Protein AF-E8ZKP1-F1 (afdb_monomer_lite)

Secondary structure (DSSP, 8-state):
-------------------SSTHHHHHHT-EEHHHHHTT-S---TTTTHHHHHHHHHHHHT--S---HHHHHHTT-SSTHHHHHHHHHHHT-EEE-TT-S---HHHHHHHHHHH--BHHHHHTTT--TT-EEPPSS-SSTTHHHHHHHHHTTTT--HHHH-PPPHHHHHHGGGHHHHHHHHHHHHHHHHHHHHHSB--STTHHHHHHHHHHSEE--

Foldseek 3Di:
DDDDDDDDDDDDDDPDPPDPDDVVLFVVFFDFLCNVCVQQFADACVVCFLVLQLLLVVLLPDPDDDDPQSVVSNPPNGRNSVRVVLVVRRRPGQDGPPDPHGVVVSSVNSVSRGWDFLQRVLQGPADPPKHQADLPDPPPCLVLLLVLQQCLLVDDCVVQNDDDPQSVVCNVCRNPCSNPCSNVLSVLLVVRRGGIHYPVCVRVSSNNSSRRMDHD

Sequence (216 aa):
MTFAAKLASVGSVATGAVGTGVGGAYYSSLETIEGKLKGKILGNYDTFKSAWDDKQQKLNGDNGTLSEDLKKIKEAKDGTDLSLYCHKNYSSTYRSIFSSKENTSLLEETKKWCTQTFKDQLGVGLKSSGKVLKVDSDSEDKENFKENFKKLKTHDEKTEGPLTEKLRSLSPSADTSSEQNWQQLQSYCKEAQSKYLTVETLEDFKVAKKYCVKET

Radius of gyration: 23.93 Å; chains: 1; bounding box: 68×51×50 Å

Organism: Mycoplasma haemofelis (strain Langford 1) (NCBI:txid941640)

pLDDT: mean 84.72, std 18.44, range [26.23, 97.19]

Structure (mmCIF, N/CA/C/O backbone):
data_AF-E8ZKP1-F1
#
_entry.id   AF-E8ZKP1-F1
#
loop_
_atom_site.group_PDB
_atom_site.id
_atom_site.type_symbol
_atom_site.label_atom_id
_atom_site.label_alt_id
_atom_site.label_comp_id
_atom_site.label_asym_id
_atom_site.label_entity_id
_atom_site.label_seq_id
_atom_site.pdbx_PDB_ins_code
_atom_site.Cartn_x
_atom_site.Cartn_y
_atom_site.Cartn_z
_atom_site.occupancy
_atom_site.B_iso_or_equiv
_atom_site.auth_seq_id
_atom_site.auth_comp_id
_atom_site.auth_asym_id
_atom_site.auth_atom_id
_atom_site.pdbx_PDB_model_num
ATOM 1 N N . MET A 1 1 ? -45.121 -34.967 -4.362 1.00 34.84 1 MET A N 1
ATOM 2 C CA . MET A 1 1 ? -45.315 -35.461 -2.988 1.00 34.84 1 MET A CA 1
ATOM 3 C C . MET A 1 1 ? -45.124 -34.304 -2.035 1.00 34.84 1 MET A C 1
ATOM 5 O O . MET A 1 1 ? -44.103 -33.633 -2.076 1.00 34.84 1 MET A O 1
ATOM 9 N N . THR A 1 2 ? -46.175 -34.040 -1.279 1.00 35.09 2 THR A N 1
ATOM 10 C CA . THR A 1 2 ? -46.297 -33.102 -0.168 1.00 35.09 2 THR A CA 1
ATOM 11 C C . THR A 1 2 ? -45.410 -33.548 0.992 1.00 35.09 2 THR A C 1
ATOM 13 O O . THR A 1 2 ? -45.407 -34.732 1.295 1.00 35.09 2 THR A O 1
ATOM 16 N N . PHE A 1 3 ? -44.766 -32.613 1.689 1.00 32.53 3 PHE A N 1
ATOM 17 C CA . PHE A 1 3 ? -44.923 -32.497 3.141 1.00 32.53 3 PHE A CA 1
ATOM 18 C C . PHE A 1 3 ? -44.859 -31.021 3.524 1.00 32.53 3 PHE A C 1
ATOM 20 O O . PHE A 1 3 ? -43.883 -30.322 3.268 1.00 32.53 3 PHE A O 1
ATOM 27 N N . ALA A 1 4 ? -45.973 -30.563 4.085 1.00 37.84 4 ALA A N 1
ATOM 28 C CA . ALA A 1 4 ? -46.167 -29.250 4.654 1.00 37.84 4 ALA A CA 1
ATOM 29 C C . ALA A 1 4 ? -45.937 -29.295 6.172 1.00 37.84 4 ALA A C 1
ATOM 31 O O . ALA A 1 4 ? -46.299 -30.273 6.819 1.00 37.84 4 ALA A O 1
ATOM 32 N N . ALA A 1 5 ? -45.433 -28.164 6.672 1.00 43.53 5 ALA A N 1
ATOM 33 C CA . ALA A 1 5 ? -45.768 -27.484 7.926 1.00 43.53 5 ALA A CA 1
ATOM 34 C C . ALA A 1 5 ? -45.565 -28.176 9.290 1.00 43.53 5 ALA A C 1
ATOM 36 O O . ALA A 1 5 ? -46.086 -29.251 9.560 1.00 43.53 5 ALA A O 1
ATOM 37 N N . LYS A 1 6 ? -45.002 -27.397 10.228 1.00 30.81 6 LYS A N 1
ATOM 38 C CA . LYS A 1 6 ? -45.721 -26.891 11.420 1.00 30.81 6 LYS A CA 1
ATOM 39 C C . LYS A 1 6 ? -45.087 -25.559 11.878 1.00 30.81 6 LYS A C 1
ATOM 41 O O . LYS A 1 6 ? -43.885 -25.515 12.093 1.00 30.81 6 LYS A O 1
ATOM 46 N N . LEU A 1 7 ? -45.789 -24.430 11.691 1.00 39.06 7 LEU A N 1
ATOM 47 C CA . LEU A 1 7 ? -46.626 -23.681 12.668 1.00 39.06 7 LEU A CA 1
ATOM 48 C C . LEU A 1 7 ? -45.773 -22.941 13.727 1.00 39.06 7 LEU A C 1
ATOM 50 O O . LEU A 1 7 ? -45.151 -23.591 14.552 1.00 39.06 7 LEU A O 1
ATOM 54 N N . ALA A 1 8 ? -45.547 -21.623 13.643 1.00 35.22 8 ALA A N 1
ATOM 55 C CA . ALA A 1 8 ? -46.462 -20.478 13.833 1.00 35.22 8 ALA A CA 1
ATOM 56 C C . ALA A 1 8 ? -46.811 -20.181 15.307 1.00 35.22 8 ALA A C 1
ATOM 58 O O . ALA A 1 8 ? -47.542 -20.952 15.916 1.00 35.22 8 ALA A O 1
ATOM 59 N N . SER A 1 9 ? -46.391 -19.010 15.814 1.00 33.38 9 SER A N 1
ATOM 60 C CA . SER A 1 9 ? -47.240 -18.111 16.624 1.00 33.38 9 SER A CA 1
ATOM 61 C C . SER A 1 9 ? -46.559 -16.750 16.864 1.00 33.38 9 SER A C 1
ATOM 63 O O . SER A 1 9 ? -45.562 -16.664 17.570 1.00 33.38 9 SER A O 1
ATOM 65 N N . VAL A 1 10 ? -46.972 -15.728 16.110 1.00 31.06 10 VAL A N 1
ATOM 66 C CA . VAL A 1 10 ? -47.761 -14.552 16.546 1.00 31.06 10 VAL A CA 1
ATOM 67 C C . VAL A 1 10 ? -46.948 -13.462 17.256 1.00 31.06 10 VAL A C 1
ATOM 69 O O . VAL A 1 10 ? -46.833 -13.413 18.473 1.00 31.06 10 VAL A O 1
ATOM 72 N N . GLY A 1 11 ? -46.492 -12.515 16.440 1.00 26.23 11 GLY A N 1
ATOM 73 C CA . GLY A 1 11 ? -46.253 -11.128 16.815 1.00 26.23 11 GLY A CA 1
ATOM 74 C C . GLY A 1 11 ? -46.672 -10.268 15.631 1.00 26.23 11 GLY A C 1
ATOM 75 O O . GLY A 1 11 ? -45.872 -9.969 14.754 1.00 26.23 11 GLY A O 1
ATOM 76 N N . SER A 1 12 ? -47.967 -9.990 15.544 1.00 37.69 12 SER A 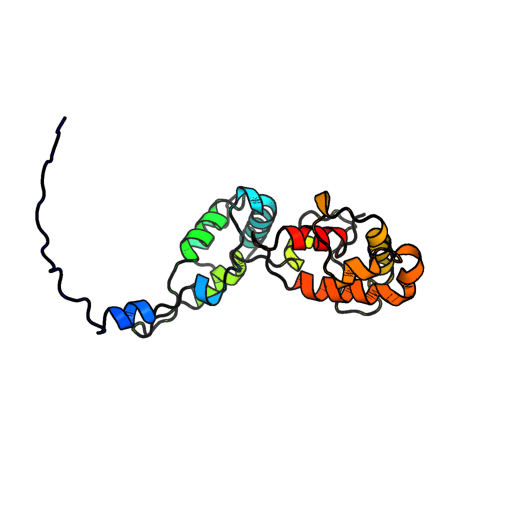N 1
ATOM 77 C CA . SER A 1 12 ? -48.601 -9.192 14.503 1.00 37.69 12 SER A CA 1
ATOM 78 C C . SER A 1 12 ? -47.986 -7.790 14.440 1.00 37.69 12 SER A C 1
ATOM 80 O O . SER A 1 12 ? -48.195 -6.989 15.344 1.00 37.69 12 SER A O 1
ATOM 82 N N . VAL A 1 13 ? -47.310 -7.455 13.345 1.00 34.06 13 VAL A N 1
ATOM 83 C CA . VAL A 1 13 ? -47.280 -6.078 12.839 1.00 34.06 13 VAL A CA 1
ATOM 84 C C . VAL A 1 13 ? -47.584 -6.135 11.356 1.00 34.06 13 VAL A C 1
ATOM 86 O O . VAL A 1 13 ? -46.998 -6.902 10.597 1.00 34.06 13 VAL A O 1
ATOM 89 N N . ALA A 1 14 ? -48.623 -5.393 11.007 1.00 31.89 14 ALA A N 1
ATOM 90 C CA . ALA A 1 14 ? -49.293 -5.433 9.733 1.00 31.89 14 ALA A CA 1
ATOM 91 C C . ALA A 1 14 ? -48.332 -5.193 8.564 1.00 31.89 14 ALA A C 1
ATOM 93 O O . ALA A 1 14 ? -47.458 -4.329 8.616 1.00 31.89 14 ALA A O 1
ATOM 94 N N . THR A 1 15 ? -48.599 -5.884 7.461 1.00 38.47 15 THR A N 1
ATOM 95 C CA . THR A 1 15 ? -48.336 -5.422 6.097 1.00 38.47 15 THR A CA 1
ATOM 96 C C . THR A 1 15 ? -49.139 -4.139 5.838 1.00 38.47 15 THR A C 1
ATOM 98 O O . THR A 1 15 ? -50.101 -4.109 5.078 1.00 38.47 15 THR A O 1
ATOM 101 N N . GLY A 1 16 ? -48.786 -3.068 6.543 1.00 29.84 16 GLY A N 1
ATOM 102 C CA . GLY A 1 16 ? -49.200 -1.707 6.250 1.00 29.84 16 GLY A CA 1
ATOM 103 C C . GLY A 1 16 ? -48.155 -1.085 5.340 1.00 29.84 16 GLY A C 1
ATOM 104 O O . GLY A 1 16 ? -46.963 -1.335 5.512 1.00 29.84 16 GLY A O 1
ATOM 105 N N . ALA A 1 17 ? -48.599 -0.305 4.359 1.00 36.00 17 ALA A N 1
ATOM 106 C CA . ALA A 1 17 ? -47.744 0.525 3.526 1.00 36.00 17 ALA A CA 1
ATOM 107 C C . ALA A 1 17 ? -46.599 1.132 4.359 1.00 36.00 17 ALA A C 1
ATOM 109 O O . ALA A 1 17 ? -46.855 1.930 5.263 1.00 36.00 17 ALA A O 1
ATOM 110 N N . VAL A 1 18 ? -45.346 0.753 4.081 1.00 39.44 18 VAL A N 1
ATOM 111 C CA . VAL A 1 18 ? -44.174 1.473 4.599 1.00 39.44 18 VAL A CA 1
ATOM 112 C C . VAL A 1 18 ? -44.142 2.809 3.877 1.00 39.44 18 VAL A C 1
ATOM 114 O O . VAL A 1 18 ? -43.512 2.988 2.838 1.00 39.44 18 VAL A O 1
ATOM 117 N N . GLY A 1 19 ? -44.959 3.720 4.397 1.00 35.25 19 GLY A N 1
ATOM 118 C CA . GLY A 1 19 ? -45.022 5.096 3.977 1.00 35.25 19 GLY A CA 1
ATOM 119 C C . GLY A 1 19 ? -43.654 5.741 4.123 1.00 35.25 19 GLY A C 1
ATOM 120 O O . GLY A 1 19 ? -42.862 5.422 5.011 1.00 35.25 19 GLY A O 1
ATOM 121 N N . THR A 1 20 ? -43.410 6.690 3.237 1.00 42.00 20 THR A N 1
ATOM 122 C CA . THR A 1 20 ? -42.369 7.714 3.280 1.00 42.00 20 THR A CA 1
ATOM 123 C C . THR A 1 20 ? -42.484 8.585 4.544 1.00 42.00 20 THR A C 1
ATOM 125 O O . THR A 1 20 ? -42.767 9.776 4.467 1.00 42.00 20 THR A O 1
ATOM 128 N N . GLY A 1 21 ? -42.311 8.000 5.730 1.00 48.88 21 GLY A N 1
ATOM 129 C CA . GLY A 1 21 ? -42.399 8.672 7.024 1.00 48.88 21 GLY A CA 1
ATOM 130 C C . GLY A 1 21 ? -41.477 8.019 8.053 1.00 48.88 21 GLY A C 1
ATOM 131 O O . GLY A 1 21 ? -41.353 6.800 8.072 1.00 48.88 21 GLY A O 1
ATOM 132 N N . VAL A 1 22 ? -40.807 8.863 8.851 1.00 48.84 22 VAL A N 1
ATOM 133 C CA . VAL A 1 22 ? -39.874 8.648 9.990 1.00 48.84 22 VAL A CA 1
ATOM 134 C C . VAL A 1 22 ? -38.945 7.420 9.946 1.00 48.84 22 VAL A C 1
ATOM 136 O O . VAL A 1 22 ? -37.735 7.603 9.997 1.00 48.84 22 VAL A O 1
ATOM 139 N N . GLY A 1 23 ? -39.446 6.190 9.807 1.00 51.56 23 GLY A N 1
ATOM 140 C CA . GLY A 1 23 ? -38.629 4.985 9.612 1.00 51.56 23 GLY A CA 1
ATOM 141 C C . GLY A 1 23 ? -37.847 4.994 8.293 1.00 51.56 23 GLY A C 1
ATOM 142 O O . GLY A 1 23 ? -36.660 4.683 8.285 1.00 51.56 23 GLY A O 1
ATOM 143 N N . GLY A 1 24 ? -38.463 5.447 7.193 1.00 54.97 24 GLY A N 1
ATOM 144 C CA . GLY A 1 24 ? -37.752 5.637 5.919 1.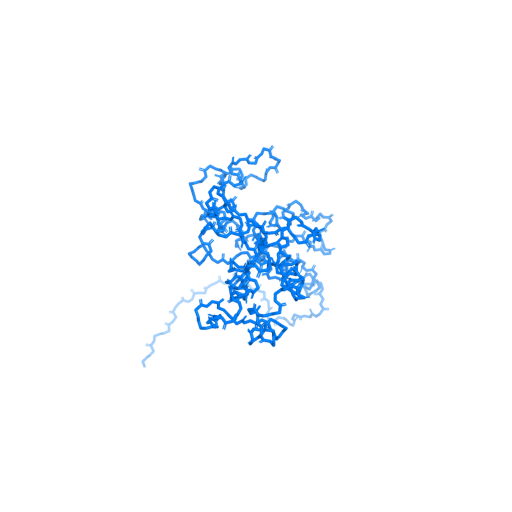00 54.97 24 GLY A CA 1
ATOM 145 C C . GLY A 1 24 ? -36.653 6.702 6.018 1.00 54.97 24 GLY A C 1
ATOM 146 O O . GLY A 1 24 ? -35.537 6.483 5.554 1.00 54.97 24 GLY A O 1
ATOM 147 N N . ALA A 1 25 ? -36.945 7.808 6.712 1.00 59.28 25 ALA A N 1
ATOM 148 C CA . ALA A 1 25 ? -35.979 8.872 6.981 1.00 59.28 25 ALA A CA 1
ATOM 149 C C . ALA A 1 25 ? -34.827 8.394 7.885 1.00 59.28 25 ALA A C 1
ATOM 151 O O . ALA A 1 25 ? -33.676 8.763 7.661 1.00 59.28 25 ALA A O 1
ATOM 152 N N . TYR A 1 26 ? -35.120 7.541 8.874 1.00 61.66 26 TYR A N 1
ATOM 153 C CA . TYR A 1 26 ? -34.126 6.928 9.754 1.00 61.66 26 TYR A CA 1
ATOM 154 C C . TYR A 1 26 ? -33.117 6.103 8.965 1.00 61.66 26 TYR A C 1
ATOM 156 O O . TYR A 1 26 ? -31.930 6.420 9.013 1.00 61.66 26 TYR A O 1
ATOM 164 N N . TYR A 1 27 ? -33.567 5.128 8.171 1.00 59.69 27 TYR A N 1
ATOM 165 C CA . TYR A 1 27 ? -32.653 4.298 7.382 1.00 59.69 27 TYR A CA 1
ATOM 166 C C . TYR A 1 27 ? -31.886 5.100 6.322 1.00 59.69 27 TYR A C 1
ATOM 168 O O . TYR A 1 27 ? -30.689 4.878 6.161 1.00 59.69 27 TYR A O 1
ATOM 176 N N . SER A 1 28 ? -32.513 6.087 5.666 1.00 62.81 28 SER A N 1
ATOM 177 C CA . SER A 1 28 ? -31.814 6.963 4.707 1.00 62.81 28 SER A CA 1
ATOM 178 C C . SER A 1 28 ? -30.774 7.889 5.348 1.00 62.81 28 SER A C 1
ATOM 180 O O . SER A 1 28 ? -29.937 8.448 4.648 1.00 62.81 28 SER A O 1
ATOM 182 N N . SER A 1 29 ? -30.841 8.084 6.667 1.00 70.62 29 SER A N 1
ATOM 183 C CA . SER A 1 29 ? -29.938 8.964 7.415 1.00 70.62 29 SER A CA 1
ATOM 184 C C . SER A 1 29 ? -28.717 8.265 8.006 1.00 70.62 29 SER A C 1
ATOM 186 O O . SER A 1 29 ? -27.874 8.932 8.609 1.00 70.62 29 SER A O 1
ATOM 188 N N . LEU A 1 30 ? -28.657 6.933 7.919 1.00 77.62 30 LEU A N 1
ATOM 189 C CA . LEU A 1 30 ? -27.559 6.159 8.482 1.00 77.62 30 LEU A CA 1
ATOM 190 C C . LEU A 1 30 ? -26.317 6.362 7.618 1.00 77.62 30 LEU A C 1
ATOM 192 O O . LEU A 1 30 ? -26.262 5.924 6.471 1.00 77.62 30 LEU A O 1
ATOM 196 N N . GLU A 1 31 ? -25.301 7.001 8.185 1.00 82.19 31 GLU A N 1
ATOM 197 C CA . GLU A 1 31 ? -23.978 7.052 7.581 1.00 82.19 31 GLU A CA 1
ATOM 198 C C . GLU A 1 31 ? -23.124 5.924 8.175 1.00 82.19 31 GLU A C 1
ATOM 200 O O . GLU A 1 31 ? -22.786 5.920 9.367 1.00 82.19 31 GLU A O 1
ATOM 205 N N . THR A 1 32 ? -22.781 4.945 7.339 1.00 85.44 32 THR A N 1
ATOM 206 C CA . THR A 1 32 ? -21.905 3.828 7.709 1.00 85.44 32 THR A CA 1
ATOM 207 C C . THR A 1 32 ? -20.437 4.184 7.517 1.00 85.44 32 THR A C 1
ATOM 209 O O . THR A 1 32 ? -20.078 5.081 6.744 1.00 85.44 32 THR A O 1
ATOM 212 N N . ILE A 1 33 ? -19.562 3.469 8.224 1.00 87.12 33 ILE A N 1
ATOM 213 C CA . ILE A 1 33 ? -18.115 3.605 8.037 1.00 87.12 33 ILE A CA 1
ATOM 214 C C . ILE A 1 33 ? -17.722 3.212 6.612 1.00 87.12 33 ILE A C 1
ATOM 216 O O . ILE A 1 33 ? -16.926 3.914 5.990 1.00 87.12 33 ILE A O 1
ATOM 220 N N . GLU A 1 34 ? -18.338 2.173 6.053 1.00 86.50 34 GLU A N 1
ATOM 221 C CA . GLU A 1 34 ? -18.218 1.818 4.641 1.00 86.50 34 GLU A CA 1
ATOM 222 C C . GLU A 1 34 ? -18.534 2.992 3.711 1.00 86.50 34 GLU A C 1
ATOM 224 O O . GLU A 1 34 ? -17.702 3.349 2.877 1.00 86.50 34 GLU A O 1
ATOM 229 N N . GLY A 1 35 ? -19.682 3.655 3.889 1.00 83.88 35 GLY A N 1
ATOM 230 C CA . GLY A 1 35 ? -20.062 4.808 3.070 1.00 83.88 35 GLY A CA 1
ATOM 231 C C . GLY A 1 35 ? -19.057 5.959 3.174 1.00 83.88 35 GLY A C 1
ATOM 232 O O . GLY A 1 35 ? -18.757 6.633 2.185 1.00 83.88 35 GLY A O 1
ATOM 233 N N . LYS A 1 36 ? -18.464 6.153 4.359 1.00 87.62 36 LYS A N 1
ATOM 234 C CA . LYS A 1 36 ? -17.439 7.177 4.590 1.00 87.62 36 LYS A CA 1
ATOM 235 C C . LYS A 1 36 ? -16.086 6.818 3.978 1.00 87.62 36 LYS A C 1
ATOM 237 O O . LYS A 1 36 ? -15.418 7.684 3.408 1.00 87.62 36 LYS A O 1
ATOM 242 N N . LEU A 1 37 ? -15.673 5.560 4.112 1.00 87.81 37 LEU A N 1
ATOM 243 C CA . LEU A 1 37 ? -14.398 5.048 3.620 1.00 87.81 37 LEU A CA 1
ATOM 244 C C . LEU A 1 37 ? -14.462 4.616 2.151 1.00 87.81 37 LEU A C 1
ATOM 246 O O . LEU A 1 37 ? -13.409 4.397 1.569 1.00 87.81 37 LEU A O 1
ATOM 250 N N . LYS A 1 38 ? -15.643 4.553 1.528 1.00 88.38 38 LYS A N 1
ATOM 251 C CA . LYS A 1 38 ? -15.846 4.304 0.091 1.00 88.38 38 LYS A CA 1
ATOM 252 C C . LYS A 1 38 ? -15.053 3.097 -0.434 1.00 88.38 38 LYS A C 1
ATOM 254 O O . LYS A 1 38 ? -14.260 3.240 -1.359 1.00 88.38 38 LYS A O 1
ATOM 259 N N . GLY A 1 39 ? -15.191 1.939 0.207 1.00 84.62 39 GLY A N 1
ATOM 260 C CA . GLY A 1 39 ? -14.525 0.697 -0.216 1.00 84.62 39 GLY A CA 1
ATOM 261 C C . GLY A 1 39 ? -13.039 0.569 0.153 1.00 84.62 39 GLY A C 1
ATOM 262 O O . GLY A 1 39 ? -12.413 -0.420 -0.204 1.00 84.62 39 GLY A O 1
ATOM 263 N N . LYS A 1 40 ? -12.442 1.523 0.883 1.00 91.38 40 LYS A N 1
ATOM 264 C CA . LYS A 1 40 ? -10.998 1.522 1.226 1.00 91.38 40 LYS A CA 1
ATOM 265 C C . LYS A 1 40 ? -10.559 0.496 2.285 1.00 91.38 40 LYS A C 1
ATOM 267 O O . LYS A 1 40 ? -9.427 0.577 2.764 1.00 91.38 40 LYS A O 1
ATOM 272 N N . ILE A 1 41 ? -11.439 -0.410 2.704 1.00 92.19 41 ILE A N 1
ATOM 273 C CA . ILE A 1 41 ? -11.080 -1.461 3.660 1.00 92.19 41 ILE A CA 1
ATOM 274 C C . ILE A 1 41 ? -10.157 -2.484 2.997 1.00 92.19 41 ILE A C 1
ATOM 276 O O . ILE A 1 41 ? -10.326 -2.843 1.830 1.00 92.19 41 ILE A O 1
ATOM 280 N N . LEU A 1 42 ? -9.171 -2.951 3.755 1.00 92.50 42 LEU A N 1
ATOM 281 C CA . LEU A 1 42 ? -8.329 -4.066 3.354 1.00 92.50 42 LEU A CA 1
ATOM 282 C C . LEU A 1 42 ? -9.192 -5.331 3.189 1.00 92.50 42 LEU A C 1
ATOM 284 O O . LEU A 1 42 ? -10.143 -5.546 3.937 1.00 92.50 42 LEU A O 1
ATOM 288 N N . GLY A 1 43 ? -8.889 -6.170 2.197 1.00 90.50 43 GLY A N 1
ATOM 289 C CA . GLY A 1 43 ? -9.710 -7.348 1.901 1.00 90.50 43 GLY A CA 1
ATOM 290 C C . GLY A 1 43 ? -9.653 -8.443 2.977 1.00 90.50 43 GLY A C 1
ATOM 291 O O . GLY A 1 43 ? -9.256 -8.228 4.122 1.00 90.50 43 GLY A O 1
ATOM 292 N N . ASN A 1 44 ? -10.071 -9.658 2.617 1.00 91.69 44 ASN A N 1
ATOM 293 C CA . ASN A 1 44 ? -10.035 -10.800 3.539 1.00 91.69 44 ASN A CA 1
ATOM 294 C C . ASN A 1 44 ? -8.604 -11.131 4.015 1.00 91.69 44 ASN A C 1
ATOM 296 O O . ASN A 1 44 ? -7.621 -10.742 3.378 1.00 91.69 44 ASN A O 1
ATOM 300 N N . TYR A 1 45 ? -8.499 -11.853 5.134 1.00 91.50 45 TYR A N 1
ATOM 301 C CA . TYR A 1 45 ? -7.210 -12.215 5.723 1.00 91.50 45 TYR A CA 1
ATOM 302 C C . TYR A 1 45 ? -6.317 -12.994 4.755 1.00 91.50 45 TYR A C 1
ATOM 304 O O . TYR A 1 45 ? -5.194 -12.573 4.505 1.00 91.50 45 TYR A O 1
ATOM 312 N N . ASP A 1 46 ? -6.824 -14.067 4.147 1.00 91.44 46 ASP A N 1
ATOM 313 C CA . ASP A 1 46 ? -6.008 -14.979 3.334 1.00 91.44 46 ASP A CA 1
ATOM 314 C C . ASP A 1 46 ? -5.341 -14.286 2.137 1.00 91.44 46 ASP A C 1
ATOM 316 O O . ASP A 1 46 ? -4.161 -14.496 1.859 1.00 91.44 46 ASP A O 1
ATOM 320 N N . THR A 1 47 ? -6.073 -13.405 1.451 1.00 91.62 47 THR A N 1
ATOM 321 C CA . THR A 1 47 ? -5.567 -12.666 0.282 1.00 91.62 47 THR A CA 1
ATOM 322 C C . THR A 1 47 ? -4.602 -11.552 0.691 1.00 91.62 47 THR A C 1
ATOM 324 O O . THR A 1 47 ? -3.656 -11.247 -0.033 1.00 91.62 47 THR A O 1
ATOM 327 N N . PHE A 1 48 ? -4.818 -10.944 1.861 1.00 94.25 48 PHE A N 1
ATOM 328 C CA . PHE A 1 48 ? -4.070 -9.779 2.339 1.00 94.25 48 PHE A CA 1
ATOM 329 C C . PHE A 1 48 ? -3.242 -10.081 3.590 1.00 94.25 48 PHE A C 1
ATOM 331 O O . PHE A 1 48 ? -2.972 -9.182 4.386 1.00 94.25 48 PHE A O 1
ATOM 338 N N . LYS A 1 49 ? -2.807 -11.335 3.759 1.00 95.38 49 LYS A N 1
ATOM 339 C CA . LYS A 1 49 ? -2.177 -11.827 4.989 1.00 95.38 49 LYS A CA 1
ATOM 340 C C . LYS A 1 49 ? -1.024 -10.944 5.455 1.00 95.38 49 LYS A C 1
ATOM 342 O O . LYS A 1 49 ? -0.994 -10.521 6.602 1.00 95.38 49 LYS A O 1
ATOM 347 N N . SER A 1 50 ? -0.102 -10.608 4.552 1.00 93.94 50 SER A N 1
ATOM 348 C CA . SER A 1 50 ? 1.057 -9.770 4.885 1.00 93.94 50 SER A CA 1
ATOM 349 C C . SER A 1 50 ? 0.673 -8.356 5.327 1.00 93.94 50 SER A C 1
ATOM 351 O O . SER A 1 50 ? 1.334 -7.795 6.193 1.00 93.94 50 SER A O 1
ATOM 353 N N . ALA A 1 51 ? -0.392 -7.787 4.758 1.00 95.06 51 ALA A N 1
ATOM 354 C CA . ALA A 1 51 ? -0.897 -6.476 5.148 1.00 95.06 51 ALA A CA 1
ATOM 355 C C . ALA A 1 51 ? -1.572 -6.527 6.526 1.00 95.06 51 ALA A C 1
ATOM 357 O O . ALA A 1 51 ? -1.343 -5.653 7.358 1.00 95.06 51 ALA A O 1
ATOM 358 N N . TRP A 1 52 ? -2.366 -7.568 6.790 1.00 96.94 52 TRP A N 1
ATOM 359 C CA . TRP A 1 52 ? -2.995 -7.772 8.093 1.00 96.94 52 TRP A CA 1
ATOM 360 C C . TRP A 1 52 ? -1.975 -8.052 9.194 1.00 96.94 52 TRP A C 1
ATOM 362 O O . TRP A 1 52 ? -2.083 -7.483 10.277 1.00 96.94 52 TRP A O 1
ATOM 372 N N . ASP A 1 53 ? -0.959 -8.862 8.914 1.00 96.06 53 ASP A N 1
ATOM 373 C CA . ASP A 1 53 ? 0.108 -9.149 9.871 1.00 96.06 53 ASP A CA 1
ATOM 374 C C . ASP A 1 53 ? 0.954 -7.895 10.166 1.00 96.06 53 ASP A C 1
ATOM 376 O O . ASP A 1 53 ? 1.271 -7.639 11.325 1.00 96.06 53 ASP A O 1
ATOM 380 N N . ASP A 1 54 ? 1.257 -7.059 9.162 1.00 95.00 54 ASP A N 1
ATOM 381 C CA . ASP A 1 54 ? 1.902 -5.748 9.368 1.00 95.00 54 ASP A CA 1
ATOM 382 C C . ASP A 1 54 ? 1.038 -4.820 10.239 1.00 95.00 54 ASP A C 1
ATOM 384 O O . ASP A 1 54 ? 1.530 -4.198 11.186 1.00 95.00 54 ASP A O 1
ATOM 388 N N . LYS A 1 55 ? -0.274 -4.756 9.974 1.00 95.81 55 LYS A N 1
ATOM 389 C CA . LYS A 1 55 ? -1.218 -3.991 10.801 1.00 95.81 55 LYS A CA 1
ATOM 390 C C . LYS A 1 55 ? -1.266 -4.495 12.237 1.00 95.81 55 LYS A C 1
ATOM 392 O O . LYS A 1 55 ? -1.250 -3.671 13.152 1.00 95.81 55 LYS A O 1
ATOM 397 N N . GLN A 1 56 ? -1.283 -5.810 12.434 1.00 96.94 56 GLN A N 1
ATOM 398 C CA . GLN A 1 56 ? -1.250 -6.411 13.759 1.00 96.94 56 GLN A CA 1
ATOM 399 C C . GLN A 1 56 ? 0.045 -6.048 14.483 1.00 96.94 56 GLN A C 1
ATOM 401 O O . GLN A 1 56 ? -0.006 -5.545 15.596 1.00 96.94 56 GLN A O 1
ATOM 406 N N . GLN A 1 57 ? 1.209 -6.192 13.847 1.00 95.06 57 GLN A N 1
ATOM 407 C CA . GLN A 1 57 ? 2.484 -5.813 14.465 1.00 95.06 57 GLN A CA 1
ATOM 408 C C . GLN A 1 57 ? 2.515 -4.338 14.887 1.00 95.06 57 GLN A C 1
ATOM 410 O O . GLN A 1 57 ? 2.974 -4.014 15.985 1.00 95.06 57 GLN A O 1
ATOM 415 N N . LYS A 1 58 ? 1.974 -3.441 14.053 1.00 95.06 58 LYS A N 1
ATOM 416 C CA . LYS A 1 58 ? 1.821 -2.020 14.394 1.00 95.06 58 LYS A CA 1
ATOM 417 C C . LYS A 1 58 ? 0.869 -1.810 15.573 1.00 95.06 58 LYS A C 1
ATOM 419 O O . LYS A 1 58 ? 1.163 -0.976 16.424 1.00 95.06 58 LYS A O 1
ATOM 424 N N . LEU A 1 59 ? -0.232 -2.561 15.652 1.00 95.94 59 LEU A N 1
ATOM 425 C CA . LEU A 1 59 ? -1.168 -2.515 16.779 1.00 95.94 59 LEU A CA 1
ATOM 426 C C . LEU A 1 59 ? -0.508 -2.991 18.078 1.00 95.94 59 LEU A C 1
ATOM 428 O O . LEU A 1 59 ? -0.621 -2.314 19.101 1.00 95.94 59 LEU A O 1
ATOM 432 N N . ASN A 1 60 ? 0.239 -4.095 18.027 1.00 95.31 60 ASN A N 1
ATOM 433 C CA . ASN A 1 60 ? 0.969 -4.649 19.169 1.00 95.31 60 ASN A CA 1
ATOM 434 C C . ASN A 1 60 ? 1.926 -3.600 19.771 1.00 95.31 60 ASN A C 1
ATOM 436 O O . ASN A 1 60 ? 2.033 -3.485 20.992 1.00 95.31 60 ASN A O 1
ATOM 440 N N . GLY A 1 61 ? 2.576 -2.795 18.921 1.00 93.25 61 GLY A N 1
ATOM 441 C CA . GLY A 1 61 ? 3.488 -1.720 19.325 1.00 93.25 61 GLY A CA 1
ATOM 442 C C . GLY A 1 61 ? 2.843 -0.363 19.654 1.00 93.25 61 GLY A C 1
ATOM 443 O O . GLY A 1 61 ? 3.551 0.543 20.095 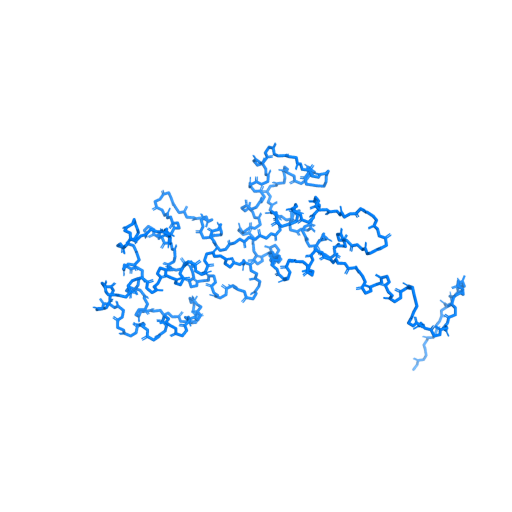1.00 93.25 61 GLY A O 1
ATOM 444 N N . ASP A 1 62 ? 1.537 -0.174 19.442 1.00 93.38 62 ASP A N 1
ATOM 445 C CA . ASP A 1 62 ? 0.883 1.136 19.581 1.00 93.38 62 ASP A CA 1
ATOM 446 C C . ASP A 1 62 ? 0.567 1.469 21.043 1.00 93.38 62 ASP A C 1
ATOM 448 O O . ASP A 1 62 ? -0.214 0.783 21.694 1.00 93.38 62 ASP A O 1
ATOM 452 N N . ASN A 1 63 ? 1.129 2.556 21.569 1.00 89.50 63 ASN A N 1
ATOM 453 C CA . ASN A 1 63 ? 0.874 3.012 22.944 1.00 89.50 63 ASN A CA 1
ATOM 454 C C . ASN A 1 63 ? -0.266 4.043 23.042 1.00 89.50 63 ASN A C 1
ATOM 456 O O . ASN A 1 63 ? -0.381 4.745 24.046 1.00 89.50 63 ASN A O 1
ATOM 460 N N . GLY A 1 64 ? -1.077 4.182 21.990 1.00 87.50 64 GLY A N 1
ATOM 461 C CA . GLY A 1 64 ? -2.195 5.115 21.952 1.00 87.50 64 GLY A CA 1
ATOM 462 C C . GLY A 1 64 ? -3.410 4.639 22.749 1.00 87.50 64 GLY A C 1
ATOM 463 O O . GLY A 1 64 ? -3.460 3.535 23.293 1.00 87.50 64 GLY A O 1
ATOM 464 N N . THR A 1 65 ? -4.431 5.493 22.805 1.00 89.19 65 THR A N 1
ATOM 465 C CA . THR A 1 65 ? -5.747 5.112 23.325 1.00 89.19 65 THR A CA 1
ATOM 466 C C . THR A 1 65 ? -6.442 4.193 22.321 1.00 89.19 65 THR A C 1
ATOM 468 O O . THR A 1 65 ? -6.702 4.598 21.191 1.00 89.19 65 THR A O 1
ATOM 471 N N . LEU A 1 66 ? -6.744 2.968 22.749 1.00 90.06 66 LEU A N 1
ATOM 472 C CA . LEU A 1 66 ? -7.439 1.951 21.960 1.00 90.06 66 LEU A CA 1
ATOM 473 C C . LEU A 1 66 ? -8.828 1.678 22.542 1.00 90.06 66 LEU A C 1
ATOM 475 O O . LEU A 1 66 ? -9.012 1.752 23.763 1.00 90.06 66 LEU A O 1
ATOM 479 N N . SER A 1 67 ? -9.786 1.314 21.689 1.00 90.62 67 SER A N 1
ATOM 480 C CA . SER A 1 67 ? -11.055 0.737 22.134 1.00 90.62 67 SER A CA 1
ATOM 481 C C . SER A 1 67 ? -10.848 -0.564 22.921 1.00 90.62 67 SER A C 1
ATOM 483 O O . SER A 1 67 ? -9.829 -1.243 22.792 1.00 90.62 67 SER A O 1
ATOM 485 N N . GLU A 1 68 ? -11.834 -0.940 23.740 1.00 91.12 68 GLU A N 1
ATOM 486 C CA . GLU A 1 68 ? -11.791 -2.200 24.499 1.00 91.12 68 GLU A CA 1
ATOM 487 C C . GLU A 1 68 ? -11.663 -3.433 23.597 1.00 91.12 68 GLU A C 1
ATOM 489 O O . GLU A 1 68 ? -11.024 -4.411 23.975 1.00 91.12 68 GLU A O 1
ATOM 494 N N . ASP A 1 69 ? -12.231 -3.391 22.393 1.00 91.12 69 ASP A N 1
ATOM 495 C CA . ASP A 1 69 ? -12.108 -4.490 21.439 1.00 91.12 69 ASP A CA 1
ATOM 496 C C . ASP A 1 69 ? -10.695 -4.561 20.847 1.00 91.12 69 ASP A C 1
ATOM 498 O O . ASP A 1 69 ? -10.116 -5.646 20.805 1.00 91.12 69 ASP A O 1
ATOM 502 N N . LEU A 1 70 ? -10.083 -3.421 20.497 1.00 92.88 70 LEU A N 1
ATOM 503 C CA . LEU A 1 70 ? -8.691 -3.404 20.044 1.00 92.88 70 LEU A CA 1
ATOM 504 C C . LEU A 1 70 ? -7.698 -3.812 21.134 1.00 92.88 70 LEU A C 1
ATOM 506 O O . LEU A 1 70 ? -6.716 -4.487 20.837 1.00 92.88 70 LEU A O 1
ATOM 510 N N . LYS A 1 71 ? -7.952 -3.455 22.399 1.00 93.75 71 LYS A N 1
ATOM 511 C CA . LYS A 1 71 ? -7.122 -3.907 23.528 1.00 93.75 71 LYS A CA 1
ATOM 512 C C . LYS A 1 71 ? -7.100 -5.429 23.646 1.00 93.75 71 LYS A C 1
ATOM 514 O O . LYS A 1 71 ? -6.043 -5.986 23.916 1.00 93.75 71 LYS A O 1
ATOM 519 N N . LYS A 1 72 ? -8.236 -6.099 23.418 1.00 93.31 72 LYS A N 1
ATOM 520 C CA . LYS A 1 72 ? -8.327 -7.568 23.485 1.00 93.31 72 LYS A CA 1
ATOM 5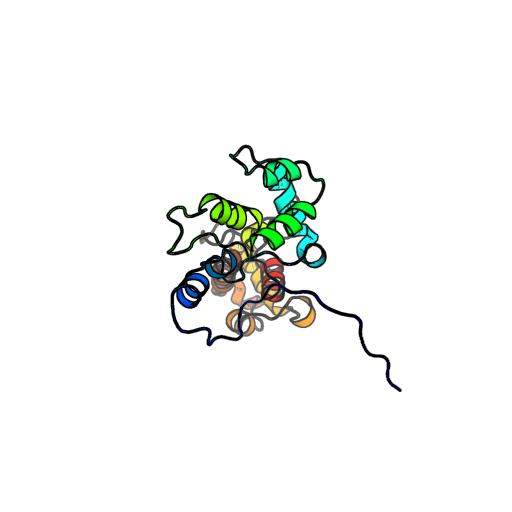21 C C . LYS A 1 72 ? -7.525 -8.257 22.386 1.00 93.31 72 LYS A C 1
ATOM 523 O O . LYS A 1 72 ? -6.992 -9.332 22.626 1.00 93.31 72 LYS A O 1
ATOM 528 N N . ILE A 1 73 ? -7.439 -7.652 21.202 1.00 95.25 73 ILE A N 1
ATOM 529 C CA . ILE A 1 73 ? -6.732 -8.244 20.055 1.00 95.25 73 ILE A CA 1
ATOM 530 C C . ILE A 1 73 ? -5.291 -7.738 19.911 1.00 95.25 73 ILE A C 1
ATOM 532 O O . ILE A 1 73 ? -4.551 -8.240 19.074 1.00 95.25 73 ILE A O 1
ATOM 536 N N . LYS A 1 74 ? -4.861 -6.761 20.719 1.00 93.00 74 LYS A N 1
ATOM 537 C CA . LYS A 1 74 ? -3.523 -6.151 20.653 1.00 93.00 74 LYS A CA 1
ATOM 538 C C . LYS A 1 74 ? -2.377 -7.145 20.861 1.00 93.00 74 LYS A C 1
ATOM 540 O O . LYS A 1 74 ? -1.259 -6.872 20.455 1.00 93.00 74 LYS A O 1
ATOM 545 N N . GLU A 1 75 ? -2.616 -8.274 21.510 1.00 91.06 75 GLU A N 1
ATOM 546 C CA . GLU A 1 75 ? -1.576 -9.280 21.762 1.00 91.06 75 GLU A CA 1
ATOM 547 C C . GLU A 1 75 ? -1.688 -10.489 20.822 1.00 91.06 75 GLU A C 1
ATOM 549 O O . GLU A 1 75 ? -1.006 -11.498 21.011 1.00 91.06 75 GLU A O 1
ATOM 554 N N . ALA A 1 76 ? -2.533 -10.397 19.788 1.00 91.81 76 ALA A N 1
ATOM 555 C CA . ALA A 1 76 ? -2.669 -11.452 18.797 1.00 91.81 76 ALA A CA 1
ATOM 556 C C . ALA A 1 76 ? -1.364 -11.646 18.006 1.00 91.81 76 ALA A C 1
ATOM 558 O O . ALA A 1 76 ? -0.588 -10.715 17.753 1.00 91.81 76 ALA A O 1
ATOM 559 N N . LYS A 1 77 ? -1.119 -12.905 17.628 1.00 90.75 77 LYS A N 1
ATOM 560 C CA . LYS A 1 77 ? 0.097 -13.320 16.914 1.00 90.75 77 LYS A CA 1
ATOM 561 C C . LYS A 1 77 ? 0.094 -12.891 15.452 1.00 90.75 77 LYS A C 1
ATOM 563 O O . LYS A 1 77 ? 1.157 -12.647 14.888 1.00 90.75 77 LYS A O 1
ATOM 568 N N . ASP A 1 78 ? -1.085 -12.850 14.851 1.00 94.56 78 ASP A N 1
ATOM 569 C CA . ASP A 1 78 ? -1.301 -12.546 13.447 1.00 94.56 78 ASP A CA 1
ATOM 570 C C . ASP A 1 78 ? -2.534 -11.654 13.281 1.00 94.56 78 ASP A C 1
ATOM 572 O O . ASP A 1 78 ? -3.269 -11.397 14.238 1.00 94.56 78 ASP A O 1
ATOM 576 N N . GLY A 1 79 ? -2.736 -11.136 12.072 1.00 95.06 79 GLY A N 1
ATOM 577 C CA . GLY A 1 79 ? -3.806 -10.178 11.807 1.00 95.06 79 GLY A CA 1
ATOM 578 C C . GLY A 1 79 ? -5.204 -10.769 11.626 1.00 95.06 79 GLY A C 1
ATOM 579 O O . GLY A 1 79 ? -6.075 -10.053 11.131 1.00 95.06 79 GLY A O 1
ATOM 580 N N . THR A 1 80 ? -5.450 -12.034 11.986 1.00 96.19 80 THR A N 1
ATOM 581 C CA . THR A 1 80 ? -6.765 -12.677 11.803 1.00 96.19 80 THR A CA 1
ATOM 582 C C . THR A 1 80 ? -7.849 -11.968 12.613 1.00 96.19 80 THR A C 1
ATOM 584 O O . THR A 1 80 ? -8.866 -11.543 12.059 1.00 96.19 80 THR A O 1
ATOM 587 N N . ASP A 1 81 ? -7.614 -11.775 13.913 1.00 95.56 81 ASP A N 1
ATOM 588 C CA . ASP A 1 81 ? -8.583 -11.140 14.812 1.00 95.56 81 ASP A CA 1
ATOM 589 C C . ASP A 1 81 ? -8.821 -9.672 14.443 1.00 95.56 81 ASP A C 1
ATOM 591 O O . ASP A 1 81 ? -9.954 -9.186 14.489 1.00 95.56 81 ASP A O 1
ATOM 595 N N . LEU A 1 82 ? -7.771 -8.975 13.996 1.00 96.25 82 LEU A N 1
ATOM 596 C CA . LEU A 1 82 ? -7.884 -7.609 13.495 1.00 96.25 82 LEU A CA 1
ATOM 597 C C . LEU A 1 82 ? -8.683 -7.536 12.191 1.00 96.25 82 LEU A C 1
ATOM 599 O O . LEU A 1 82 ? -9.529 -6.654 12.046 1.00 96.25 82 LEU A O 1
ATOM 603 N N . SER A 1 83 ? -8.484 -8.483 11.272 1.00 96.12 83 SER A N 1
ATOM 604 C CA . SER A 1 83 ? -9.288 -8.582 10.053 1.00 96.12 83 SER A CA 1
ATOM 605 C C . SER A 1 83 ? -10.772 -8.769 10.387 1.00 96.12 83 SER A C 1
ATOM 607 O O . SER A 1 83 ? -11.620 -8.031 9.878 1.00 96.12 83 SER A O 1
ATOM 609 N N . LEU A 1 84 ? -11.097 -9.684 11.307 1.00 94.12 84 LEU A N 1
ATOM 610 C CA . LEU A 1 84 ? -12.472 -9.924 11.758 1.00 94.12 84 LEU A CA 1
ATOM 611 C C . LEU A 1 84 ? -13.082 -8.694 12.441 1.00 94.12 84 LEU A C 1
ATOM 613 O O . LEU A 1 84 ? -14.220 -8.326 12.140 1.00 94.12 84 LEU A O 1
ATOM 617 N N . TYR A 1 85 ? -12.325 -8.033 13.321 1.00 94.31 85 TYR A N 1
ATOM 618 C CA . TYR A 1 85 ? -12.726 -6.774 13.949 1.00 94.31 85 TYR A CA 1
ATOM 619 C C . TYR A 1 85 ? -13.080 -5.716 12.898 1.00 94.31 85 TYR A C 1
ATOM 621 O O . TYR A 1 85 ? -14.123 -5.064 12.984 1.00 94.31 85 TYR A O 1
ATOM 629 N N . CYS A 1 86 ? -12.232 -5.570 11.885 1.00 94.44 86 CYS A N 1
ATOM 630 C CA . CYS A 1 86 ? -12.403 -4.596 10.823 1.00 94.44 86 CYS A CA 1
ATOM 631 C C . CYS A 1 86 ? -13.628 -4.877 9.954 1.00 94.44 86 CYS A C 1
ATOM 633 O O . CYS A 1 86 ? -14.453 -3.983 9.770 1.00 94.44 86 CYS A O 1
ATOM 635 N N . HIS A 1 87 ? -13.797 -6.112 9.478 1.00 91.31 87 HIS A N 1
ATOM 636 C CA . HIS A 1 87 ? -14.957 -6.496 8.665 1.00 91.31 87 HIS A CA 1
ATOM 637 C C . HIS A 1 87 ? -16.271 -6.376 9.442 1.00 91.31 87 HIS A C 1
ATOM 639 O O . HIS A 1 87 ? -17.267 -5.916 8.889 1.00 91.31 87 HIS A O 1
ATOM 645 N N . LYS A 1 88 ? -16.268 -6.684 10.746 1.00 90.62 88 LYS A N 1
ATOM 646 C CA . LYS A 1 88 ? -17.428 -6.476 11.624 1.00 90.62 88 LYS A CA 1
ATOM 647 C C . LYS A 1 88 ? -17.798 -4.996 11.756 1.00 90.62 88 LYS A C 1
ATOM 649 O O . LYS A 1 88 ? -18.977 -4.656 11.724 1.00 90.62 88 LYS A O 1
ATOM 654 N N . ASN A 1 89 ? -16.810 -4.122 11.947 1.00 87.69 89 ASN A N 1
ATOM 655 C CA . ASN A 1 89 ? -17.060 -2.701 12.198 1.00 87.69 89 ASN A CA 1
ATOM 656 C C . ASN A 1 89 ? -17.263 -1.873 10.929 1.00 87.69 89 ASN A C 1
ATOM 658 O O . ASN A 1 89 ? -17.782 -0.762 11.006 1.00 87.69 89 ASN A O 1
ATOM 662 N N . TYR A 1 90 ? -16.903 -2.396 9.760 1.00 85.44 90 TYR A N 1
ATOM 663 C CA . TYR A 1 90 ? -17.014 -1.659 8.507 1.00 85.44 90 TYR A CA 1
ATOM 664 C C . TYR A 1 90 ? -18.458 -1.287 8.146 1.00 85.44 90 TYR A C 1
ATOM 666 O O . TYR A 1 90 ? -18.727 -0.161 7.724 1.00 85.44 90 TYR A O 1
ATOM 674 N N . SER A 1 91 ? -19.401 -2.197 8.397 1.00 83.62 91 SER A N 1
ATOM 675 C CA . SER A 1 91 ? -20.834 -1.958 8.196 1.00 83.62 91 SER A CA 1
ATOM 676 C C . SER A 1 91 ? -21.488 -1.149 9.323 1.00 83.62 91 SER A C 1
ATOM 678 O O . SER A 1 91 ? -22.680 -0.856 9.250 1.00 83.62 91 SER A O 1
ATOM 680 N N . SER A 1 92 ? -20.753 -0.799 10.385 1.00 84.94 92 SER A N 1
ATOM 681 C CA . SER A 1 92 ? -21.314 -0.070 11.523 1.00 84.94 92 SER A CA 1
ATOM 682 C C . SER A 1 92 ? -21.679 1.366 11.145 1.00 84.94 92 SER A C 1
ATOM 684 O O . SER A 1 92 ? -20.923 2.082 10.482 1.00 84.94 92 SER A O 1
ATOM 686 N N . THR A 1 93 ? -22.838 1.815 11.622 1.00 81.94 93 THR A N 1
ATOM 687 C CA . THR A 1 93 ? -23.262 3.216 11.543 1.00 81.94 93 THR A CA 1
ATOM 688 C C . THR A 1 93 ? -22.439 4.059 12.513 1.00 81.94 93 THR A C 1
ATOM 690 O O . THR A 1 93 ? -22.468 3.814 13.719 1.00 81.94 93 THR A O 1
ATOM 693 N N . TYR A 1 94 ? -21.738 5.078 12.009 1.00 80.38 94 TYR A N 1
ATOM 694 C CA . TYR A 1 94 ? -21.004 6.024 12.861 1.00 80.38 94 TYR A CA 1
ATOM 695 C C . TYR A 1 94 ? -21.807 7.298 13.149 1.00 80.38 94 TYR A C 1
ATOM 697 O O . TYR A 1 94 ? -21.528 7.986 14.132 1.00 80.38 94 TYR A O 1
ATOM 705 N N . ARG A 1 95 ? -22.810 7.608 12.316 1.00 81.38 95 ARG A N 1
ATOM 706 C CA . ARG A 1 95 ? -23.661 8.795 12.441 1.00 81.38 95 ARG A CA 1
ATOM 707 C C . ARG A 1 95 ? -25.081 8.523 11.947 1.00 81.38 95 ARG A C 1
ATOM 709 O O . ARG A 1 95 ? -25.296 7.790 10.989 1.00 81.38 95 ARG A O 1
ATOM 716 N N . SER A 1 96 ? -26.049 9.146 12.609 1.00 76.62 96 SER A N 1
ATOM 717 C CA . SER A 1 96 ? -27.459 9.183 12.217 1.00 76.62 96 SER A CA 1
ATOM 718 C C . SER A 1 96 ? -28.018 10.554 12.576 1.00 76.62 96 SER A C 1
ATOM 720 O O . SER A 1 96 ? -27.668 11.083 13.628 1.00 76.62 96 SER A O 1
ATOM 722 N N . ILE A 1 97 ? -28.933 11.103 11.771 1.00 70.38 97 ILE A N 1
ATOM 723 C CA . ILE A 1 97 ? -29.598 12.383 12.094 1.00 70.38 97 ILE A CA 1
ATOM 724 C C . ILE A 1 97 ? -30.463 12.306 13.365 1.00 70.38 97 ILE A C 1
ATOM 726 O O . ILE A 1 97 ? -30.843 13.336 13.911 1.00 70.38 97 ILE A O 1
ATOM 730 N N . PHE A 1 98 ? -30.769 11.094 13.840 1.00 67.81 98 PHE A N 1
ATOM 731 C CA . PHE A 1 98 ? -31.543 10.841 15.057 1.00 67.81 98 PHE A CA 1
ATOM 732 C C . PHE A 1 98 ? -30.660 10.544 16.280 1.00 67.81 98 PHE A C 1
ATOM 734 O O . PHE A 1 98 ? -31.180 10.385 17.383 1.00 67.81 98 PHE A O 1
ATOM 741 N N . SER A 1 99 ? -29.333 10.478 16.108 1.00 68.19 99 SER A N 1
ATOM 742 C CA . SER A 1 99 ? -28.367 10.357 17.202 1.00 68.19 99 SER A CA 1
ATOM 743 C C . SER A 1 99 ? -27.595 11.662 17.350 1.00 68.19 99 SER A C 1
ATOM 745 O O . SER A 1 99 ? -26.932 12.111 16.422 1.00 68.19 99 SER A O 1
ATOM 747 N N . SER A 1 100 ? -27.615 12.245 18.546 1.00 60.25 100 SER A N 1
ATOM 748 C CA . SER A 1 100 ? -26.794 13.418 18.870 1.00 60.25 100 SER A CA 1
ATOM 749 C C . SER A 1 100 ? -25.309 13.089 19.064 1.00 60.25 100 SER A C 1
ATOM 751 O O . SER A 1 100 ? -24.497 14.001 19.209 1.00 60.25 100 SER A O 1
ATOM 753 N N . LYS A 1 101 ? -24.941 11.800 19.090 1.00 67.38 101 LYS A N 1
ATOM 754 C CA . LYS A 1 101 ? -23.563 11.336 19.272 1.00 67.38 101 LYS A CA 1
ATOM 755 C C . LYS A 1 101 ? -23.081 10.612 18.022 1.00 67.38 101 LYS A C 1
ATOM 757 O O . LYS A 1 101 ? -23.572 9.532 17.692 1.00 67.38 101 LYS A O 1
ATOM 762 N N . GLU A 1 102 ? -22.104 11.217 17.360 1.00 79.81 102 GLU A N 1
ATOM 763 C CA . GLU A 1 102 ? -21.296 10.579 16.325 1.00 79.81 102 GLU A CA 1
ATOM 764 C C . GLU A 1 102 ? -20.220 9.721 16.993 1.00 79.81 102 GLU A C 1
ATOM 766 O O . GLU A 1 102 ? -19.551 10.163 17.929 1.00 79.81 102 GLU A O 1
ATOM 771 N N . ASN A 1 103 ? -20.025 8.494 16.514 1.00 81.88 103 ASN A N 1
ATOM 772 C CA . ASN A 1 103 ? -18.930 7.647 16.975 1.00 81.88 103 ASN A CA 1
ATOM 773 C C . ASN A 1 103 ? -17.675 7.893 16.128 1.00 81.88 103 ASN A C 1
ATOM 775 O O . ASN A 1 103 ? -17.180 7.011 15.425 1.00 81.88 103 ASN A O 1
ATOM 779 N N . THR A 1 104 ? -17.170 9.127 16.175 1.00 84.06 104 THR A N 1
ATOM 780 C CA . THR A 1 104 ? -15.969 9.549 15.437 1.00 84.06 104 THR A CA 1
ATOM 781 C C . THR A 1 104 ? -14.747 8.718 15.832 1.00 84.06 104 THR A C 1
ATOM 783 O O . THR A 1 104 ? -13.899 8.438 14.990 1.00 84.06 104 THR A O 1
ATOM 786 N N . SER A 1 105 ? -14.689 8.258 17.088 1.00 86.81 105 SER A N 1
ATOM 787 C CA . SER A 1 105 ? -13.630 7.366 17.570 1.00 86.81 105 SER A CA 1
ATOM 788 C C . SER A 1 105 ? -13.608 6.048 16.797 1.00 86.81 105 SER A C 1
ATOM 790 O O . SER A 1 105 ? -12.547 5.645 16.335 1.00 86.81 105 SER A O 1
ATOM 792 N N . LEU A 1 106 ? -14.764 5.398 16.605 1.00 87.62 106 LEU A N 1
ATOM 793 C CA . LEU A 1 106 ? -14.849 4.149 15.841 1.00 87.62 106 LEU A CA 1
ATOM 794 C C . LEU A 1 106 ? -14.464 4.357 14.371 1.00 87.62 106 LEU A C 1
ATOM 796 O O . LEU A 1 106 ? -13.780 3.513 13.793 1.00 87.62 106 LEU A O 1
ATOM 800 N N . LEU A 1 107 ? -14.866 5.482 13.770 1.00 88.69 107 LEU A N 1
ATOM 801 C CA . LEU A 1 107 ? -14.493 5.818 12.395 1.00 88.69 107 LEU A CA 1
ATOM 802 C C . LEU A 1 107 ? -12.975 5.989 12.243 1.00 88.69 107 LEU A C 1
ATOM 804 O O . LEU A 1 107 ? -12.387 5.378 11.351 1.00 88.69 107 LEU A O 1
AT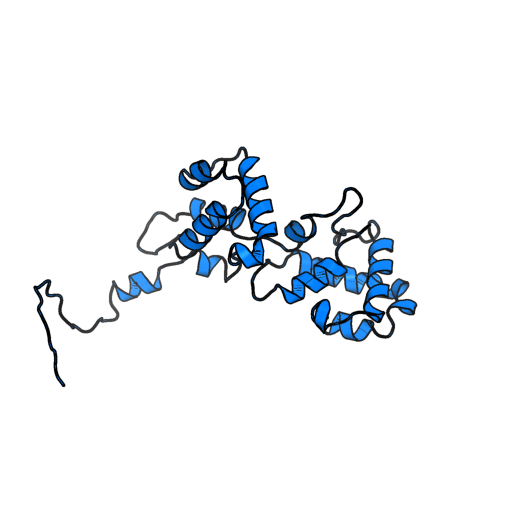OM 808 N N . GLU A 1 108 ? -12.336 6.803 13.087 1.00 90.56 108 GLU A N 1
ATOM 809 C CA . GLU A 1 108 ? -10.889 7.041 12.999 1.00 90.56 108 GLU A CA 1
ATOM 810 C C . GLU A 1 108 ? -10.083 5.784 13.346 1.00 90.56 108 GLU A C 1
ATOM 812 O O . GLU A 1 108 ? -9.077 5.495 12.697 1.00 90.56 108 GLU A O 1
ATOM 817 N N . GLU A 1 109 ? -10.556 4.983 14.299 1.00 91.06 109 GLU A N 1
ATOM 818 C CA . GLU A 1 109 ? -9.947 3.699 14.636 1.00 91.06 109 GLU A CA 1
ATOM 819 C C . GLU A 1 109 ? -10.038 2.709 13.463 1.00 91.06 109 GLU A C 1
ATOM 821 O O . GLU A 1 109 ? -9.024 2.139 13.053 1.00 91.06 109 GLU A O 1
ATOM 826 N N . THR A 1 110 ? -11.217 2.581 12.844 1.00 91.69 110 THR A N 1
ATOM 827 C CA . THR A 1 110 ? -11.409 1.739 11.651 1.00 91.69 110 THR A CA 1
ATOM 828 C C . THR A 1 110 ? -10.545 2.238 10.495 1.00 91.69 110 THR A C 1
ATOM 830 O O . THR A 1 110 ? -9.873 1.460 9.825 1.00 91.69 110 THR A O 1
ATOM 833 N N . LYS A 1 111 ? -10.476 3.552 10.275 1.00 92.38 111 LYS A N 1
ATOM 834 C CA . LYS A 1 111 ? -9.618 4.141 9.243 1.00 92.38 111 LYS A CA 1
ATOM 835 C C . LYS A 1 111 ? -8.140 3.818 9.479 1.00 92.38 111 LYS A C 1
ATOM 837 O O . LYS A 1 111 ? -7.455 3.434 8.532 1.00 92.38 111 LYS A O 1
ATOM 842 N N . LYS A 1 112 ? -7.648 3.938 10.717 1.00 93.62 112 LYS A N 1
ATOM 843 C CA . LYS A 1 112 ? -6.244 3.671 11.077 1.00 93.62 112 LYS A CA 1
ATOM 844 C C . LYS A 1 112 ? -5.872 2.199 10.892 1.00 93.62 112 LYS A C 1
ATOM 846 O O . LYS A 1 112 ? -4.826 1.896 10.307 1.00 93.62 112 LYS A O 1
ATOM 851 N N . TRP A 1 113 ? -6.712 1.293 11.383 1.00 95.12 113 TRP A N 1
ATOM 852 C CA . TRP A 1 113 ? -6.352 -0.120 11.512 1.00 95.12 113 TRP A CA 1
ATOM 853 C C . TRP A 1 113 ? -6.861 -1.008 10.379 1.00 95.12 113 TRP A C 1
ATOM 855 O O . TRP A 1 113 ? -6.219 -2.006 10.070 1.00 95.12 113 TRP A O 1
ATOM 865 N N . CYS A 1 114 ? -7.940 -0.616 9.704 1.00 95.06 114 CYS A N 1
ATOM 866 C CA . CYS A 1 114 ? -8.604 -1.441 8.691 1.00 95.06 114 CYS A CA 1
ATOM 867 C C . CYS A 1 114 ? -8.304 -1.022 7.252 1.00 95.06 114 CYS A C 1
ATOM 869 O O . CYS A 1 114 ? -8.764 -1.672 6.317 1.00 95.06 114 CYS A O 1
ATOM 871 N N . THR A 1 115 ? -7.551 0.060 7.047 1.00 95.25 115 THR A N 1
ATOM 872 C CA . THR A 1 115 ? -7.140 0.518 5.713 1.00 95.25 115 THR A CA 1
ATOM 873 C C . THR A 1 115 ? -5.624 0.496 5.603 1.00 95.25 115 THR A C 1
ATOM 875 O O . THR A 1 115 ? -4.932 0.845 6.557 1.00 95.25 115 THR A O 1
ATOM 878 N N . GLN A 1 116 ? -5.087 0.101 4.453 1.00 95.56 116 GLN A N 1
ATOM 879 C CA . GLN A 1 116 ? -3.646 0.079 4.198 1.00 95.56 116 GLN A CA 1
ATOM 880 C C . GLN A 1 116 ? -3.372 0.859 2.917 1.00 95.56 116 GLN A C 1
ATOM 882 O O . GLN A 1 116 ? -4.029 0.625 1.903 1.00 95.56 116 GLN A O 1
ATOM 887 N N . THR A 1 117 ? -2.425 1.794 2.952 1.00 95.94 117 THR A N 1
ATOM 888 C CA . THR A 1 117 ? -1.986 2.480 1.730 1.00 95.94 117 THR A CA 1
ATOM 889 C C . THR A 1 117 ? -0.951 1.640 0.993 1.00 95.94 117 THR A C 1
ATOM 891 O O . THR A 1 117 ? -0.258 0.816 1.596 1.00 95.94 117 THR A O 1
ATOM 894 N N . PHE A 1 118 ? -0.794 1.864 -0.310 1.00 96.75 118 PHE A N 1
ATOM 895 C CA . PHE A 1 118 ? 0.299 1.256 -1.065 1.00 96.75 118 PHE A CA 1
ATOM 896 C C . PHE A 1 118 ? 1.644 1.638 -0.460 1.00 96.75 118 PHE A C 1
ATOM 898 O O . PHE A 1 118 ? 2.486 0.769 -0.309 1.00 96.75 118 PHE A O 1
ATOM 905 N N . LYS A 1 119 ? 1.845 2.900 -0.060 1.00 95.50 119 LYS A N 1
ATOM 906 C CA . LYS A 1 119 ? 3.094 3.338 0.576 1.00 95.50 119 LYS A CA 1
ATOM 907 C C . LYS A 1 119 ? 3.475 2.469 1.774 1.00 95.50 119 LYS A C 1
ATOM 909 O O . LYS A 1 119 ? 4.617 2.023 1.853 1.00 95.50 119 LYS A O 1
ATOM 914 N N . ASP A 1 120 ? 2.521 2.217 2.668 1.00 94.19 120 ASP A N 1
ATOM 915 C CA . ASP A 1 120 ? 2.754 1.380 3.846 1.00 94.19 120 ASP A CA 1
ATOM 916 C C . ASP A 1 120 ? 3.034 -0.067 3.437 1.00 94.19 120 ASP A C 1
ATOM 918 O O . ASP A 1 120 ? 3.997 -0.665 3.911 1.00 94.19 120 ASP A O 1
ATOM 922 N N . GLN A 1 121 ? 2.243 -0.605 2.503 1.00 95.50 121 GLN A N 1
ATOM 923 C CA . GLN A 1 121 ? 2.387 -1.987 2.056 1.00 95.50 121 GLN A CA 1
ATOM 924 C C . GLN A 1 121 ? 3.684 -2.247 1.284 1.00 95.50 121 GLN A C 1
ATOM 926 O O . GLN A 1 121 ? 4.281 -3.308 1.430 1.00 95.50 121 GLN A O 1
ATOM 931 N N . LEU A 1 122 ? 4.135 -1.301 0.463 1.00 94.69 122 LEU A N 1
ATOM 932 C CA . LEU A 1 122 ? 5.377 -1.411 -0.303 1.00 94.69 122 LEU A CA 1
ATOM 933 C C . LEU A 1 122 ? 6.597 -1.549 0.613 1.00 94.69 122 LEU A C 1
ATOM 935 O O . LEU A 1 122 ? 7.595 -2.127 0.199 1.00 94.69 122 LEU A O 1
ATOM 939 N N . GLY A 1 123 ? 6.518 -1.035 1.845 1.00 91.50 123 GLY A N 1
ATOM 940 C CA . GLY A 1 123 ? 7.555 -1.202 2.861 1.00 91.50 123 GLY A CA 1
ATOM 941 C C . GLY A 1 123 ? 7.569 -2.585 3.518 1.00 91.50 123 GLY A C 1
ATOM 942 O O . GLY A 1 123 ? 8.583 -2.976 4.096 1.00 91.50 123 GLY A O 1
ATOM 943 N N . VAL A 1 124 ? 6.471 -3.339 3.431 1.00 91.31 124 VAL A N 1
ATOM 944 C CA . VAL A 1 124 ? 6.324 -4.636 4.099 1.00 91.31 124 VAL A CA 1
ATOM 945 C C . VAL A 1 124 ? 7.197 -5.682 3.411 1.00 91.31 124 VAL A C 1
ATOM 947 O O . VAL A 1 124 ? 7.043 -5.974 2.226 1.00 91.31 124 VAL A O 1
ATOM 950 N N . GLY A 1 125 ? 8.104 -6.288 4.179 1.00 80.50 125 GLY A N 1
ATOM 951 C CA . GLY A 1 125 ? 8.960 -7.374 3.697 1.00 80.50 125 GLY A CA 1
ATOM 952 C C . GLY A 1 125 ? 10.126 -6.930 2.809 1.00 80.50 125 GLY A C 1
ATOM 953 O O . GLY A 1 125 ? 10.785 -7.786 2.216 1.00 80.50 125 GLY A O 1
ATOM 954 N N . LEU A 1 126 ? 10.415 -5.626 2.724 1.00 86.69 126 LEU A N 1
ATOM 955 C CA . LEU A 1 126 ? 11.665 -5.162 2.125 1.00 86.69 126 LEU A CA 1
ATOM 956 C C . LEU A 1 126 ? 12.856 -5.663 2.954 1.00 86.69 126 LEU A C 1
ATOM 958 O O . LEU A 1 126 ? 12.852 -5.612 4.185 1.00 86.69 126 LEU A O 1
ATOM 962 N N . LYS A 1 127 ? 13.892 -6.153 2.267 1.00 79.62 127 LYS A N 1
ATOM 963 C CA . LYS A 1 127 ? 15.168 -6.526 2.897 1.00 79.62 127 LYS A CA 1
ATOM 964 C C . LYS A 1 127 ? 15.859 -5.279 3.457 1.00 79.62 127 LYS A C 1
ATOM 966 O O . LYS A 1 127 ? 15.539 -4.162 3.071 1.00 79.62 127 LYS A O 1
ATOM 971 N N . SER A 1 128 ? 16.858 -5.468 4.314 1.00 73.94 128 SER A N 1
ATOM 972 C CA . SER A 1 128 ? 17.564 -4.400 5.044 1.00 73.94 128 SER A CA 1
ATOM 973 C C . SER A 1 128 ? 18.170 -3.276 4.185 1.00 73.94 128 SER A C 1
ATOM 975 O O . SER A 1 128 ? 18.424 -2.196 4.706 1.00 73.94 128 SER A O 1
ATOM 977 N N . SER A 1 129 ? 18.389 -3.489 2.886 1.00 80.81 129 SER A N 1
ATOM 978 C CA . SER A 1 129 ? 18.859 -2.469 1.930 1.00 80.81 129 SER A CA 1
ATOM 979 C C . SER A 1 129 ? 17.783 -1.974 0.954 1.00 80.81 129 SER A C 1
ATOM 981 O O . SER A 1 129 ? 18.051 -1.083 0.142 1.00 80.81 129 SER A O 1
ATOM 983 N N . GLY A 1 130 ? 16.584 -2.555 1.006 1.00 89.00 130 GLY A N 1
ATOM 984 C CA . GLY A 1 130 ? 15.444 -2.140 0.206 1.00 89.00 130 GLY A CA 1
ATOM 985 C C . GLY A 1 130 ? 14.737 -0.938 0.819 1.00 89.00 130 GLY A C 1
ATOM 986 O O . GLY A 1 130 ? 14.752 -0.733 2.033 1.00 89.00 130 GLY A O 1
ATOM 987 N N . LYS A 1 131 ? 14.107 -0.122 -0.026 1.00 93.94 131 LYS A N 1
ATOM 988 C CA . LYS A 1 131 ? 13.284 1.005 0.433 1.00 93.94 131 LYS A CA 1
ATOM 989 C C . LYS A 1 131 ? 12.159 1.324 -0.538 1.00 93.94 131 LYS A C 1
ATOM 991 O O . LYS A 1 131 ? 12.293 1.107 -1.740 1.00 93.94 131 LYS A O 1
ATOM 996 N N . VAL A 1 132 ? 11.089 1.918 -0.022 1.00 95.50 132 VAL A N 1
ATOM 997 C CA . VAL A 1 132 ? 10.097 2.611 -0.851 1.00 95.50 132 VAL A CA 1
ATOM 998 C C . VAL A 1 132 ? 10.739 3.893 -1.382 1.00 95.50 132 VAL A C 1
ATOM 1000 O O . VAL A 1 132 ? 11.325 4.655 -0.610 1.00 95.50 132 VAL A O 1
ATOM 1003 N N . LEU A 1 133 ? 10.669 4.116 -2.695 1.00 95.50 133 LEU A N 1
ATOM 1004 C CA . LEU A 1 133 ? 11.287 5.280 -3.326 1.00 95.50 133 LEU A CA 1
ATOM 1005 C C . LEU A 1 133 ? 10.550 6.564 -2.936 1.00 95.50 133 LEU A C 1
ATOM 1007 O O . LEU A 1 133 ? 9.315 6.609 -2.891 1.00 95.50 133 LEU A O 1
ATOM 1011 N N . LYS A 1 134 ? 11.310 7.625 -2.673 1.00 94.50 134 LYS A N 1
ATOM 1012 C CA . LYS A 1 134 ? 10.775 8.938 -2.316 1.00 94.50 134 LYS A CA 1
ATOM 1013 C C . LYS A 1 134 ? 10.270 9.673 -3.551 1.00 94.50 134 LYS A C 1
ATOM 1015 O O . LYS A 1 134 ? 11.000 9.913 -4.504 1.00 94.50 134 LYS A O 1
ATOM 1020 N N . VAL A 1 135 ? 9.007 10.074 -3.502 1.00 94.25 135 VAL A N 1
ATOM 1021 C CA . VAL A 1 135 ? 8.283 10.680 -4.632 1.00 94.25 135 VAL A CA 1
ATOM 1022 C C . VAL A 1 135 ? 8.168 12.205 -4.555 1.00 94.25 135 VAL A C 1
ATOM 1024 O O . VAL A 1 135 ? 7.749 12.828 -5.523 1.00 94.25 135 VAL A O 1
ATOM 1027 N N . ASP A 1 136 ? 8.547 12.806 -3.425 1.00 89.94 136 ASP A N 1
ATOM 1028 C CA . ASP A 1 136 ? 8.447 14.253 -3.176 1.00 89.94 136 ASP A CA 1
ATOM 1029 C C . ASP A 1 136 ? 9.798 14.988 -3.282 1.00 89.94 136 ASP A C 1
ATOM 1031 O O . ASP A 1 136 ? 9.901 16.151 -2.907 1.00 89.94 136 ASP A O 1
ATOM 1035 N N . SER A 1 137 ? 10.844 14.312 -3.770 1.00 85.38 137 SER A N 1
ATOM 1036 C CA . SER A 1 137 ? 12.189 14.871 -3.961 1.00 85.38 137 SER A CA 1
ATOM 1037 C C . SER A 1 137 ? 12.667 14.632 -5.388 1.00 85.38 137 SER A C 1
ATOM 1039 O O . SER A 1 137 ? 12.631 13.500 -5.866 1.00 85.38 137 SER A O 1
ATOM 1041 N N . ASP A 1 138 ? 13.171 15.671 -6.049 1.00 76.00 138 ASP A N 1
ATOM 1042 C CA . ASP A 1 138 ? 13.626 15.595 -7.444 1.00 76.00 138 ASP A CA 1
ATOM 1043 C C . ASP A 1 138 ? 14.990 14.902 -7.619 1.00 76.00 138 ASP A C 1
ATOM 1045 O O . ASP A 1 138 ? 15.401 14.616 -8.743 1.00 76.00 138 ASP A O 1
ATOM 1049 N N . SER A 1 139 ? 15.725 14.632 -6.536 1.00 78.00 139 SER A N 1
ATOM 1050 C CA . SER A 1 139 ? 17.110 14.143 -6.629 1.00 78.00 139 SER A CA 1
ATOM 1051 C C . SER A 1 139 ? 17.413 12.899 -5.802 1.00 78.00 139 SER A C 1
ATOM 1053 O O . SER A 1 139 ? 18.264 12.110 -6.208 1.00 78.00 139 SER A O 1
ATOM 1055 N N . GLU A 1 140 ? 16.724 12.675 -4.680 1.00 88.25 140 GLU A N 1
ATOM 1056 C CA . GLU A 1 140 ? 17.155 11.667 -3.699 1.00 88.25 140 GLU A CA 1
ATOM 1057 C C . GLU A 1 140 ? 17.069 10.223 -4.221 1.00 88.25 140 GLU A C 1
ATOM 1059 O O . GLU A 1 140 ? 17.882 9.376 -3.855 1.00 88.25 140 GLU A O 1
ATOM 1064 N N . ASP A 1 141 ? 16.106 9.947 -5.103 1.00 94.12 141 ASP A N 1
ATOM 1065 C CA . ASP A 1 141 ? 15.881 8.621 -5.688 1.00 94.12 141 ASP A CA 1
ATOM 1066 C C . ASP A 1 141 ? 15.958 8.599 -7.217 1.00 94.12 141 ASP A C 1
ATOM 1068 O O . ASP A 1 141 ? 15.554 7.620 -7.845 1.00 94.12 141 ASP A O 1
ATOM 1072 N N . LYS A 1 142 ? 16.532 9.648 -7.820 1.00 94.75 142 LYS A N 1
ATOM 1073 C CA . LYS A 1 142 ? 16.629 9.814 -9.277 1.00 94.75 142 LYS A CA 1
ATOM 1074 C C . LYS A 1 142 ? 17.222 8.582 -9.969 1.00 94.75 142 LYS A C 1
ATOM 1076 O O . LYS A 1 142 ? 16.624 8.066 -10.909 1.00 94.75 142 LYS A O 1
ATOM 1081 N N . GLU A 1 143 ? 18.364 8.083 -9.500 1.00 94.94 143 GLU A N 1
ATOM 1082 C CA . GLU A 1 143 ? 19.023 6.929 -10.130 1.00 94.94 143 GLU A CA 1
ATOM 1083 C C . GLU A 1 143 ? 18.214 5.634 -9.963 1.00 94.94 143 GLU A C 1
ATOM 1085 O O . GLU A 1 143 ? 18.034 4.903 -10.935 1.00 94.94 143 GLU A O 1
ATOM 1090 N N . ASN A 1 144 ? 17.600 5.404 -8.795 1.00 95.69 144 ASN A N 1
ATOM 1091 C CA . ASN A 1 144 ? 16.722 4.246 -8.591 1.00 95.69 144 ASN A CA 1
ATOM 1092 C C . ASN A 1 144 ? 15.488 4.309 -9.513 1.00 95.69 144 ASN A C 1
ATOM 1094 O O . ASN A 1 144 ? 15.073 3.293 -10.070 1.00 95.69 144 ASN A O 1
ATOM 1098 N N . PHE A 1 145 ? 14.911 5.499 -9.724 1.00 96.50 145 PHE A N 1
ATOM 1099 C CA . PHE A 1 145 ? 13.814 5.670 -10.678 1.00 96.50 145 PHE A CA 1
ATOM 1100 C C . PHE A 1 145 ? 14.250 5.438 -12.118 1.00 96.50 145 PHE A C 1
ATOM 1102 O O . PHE A 1 145 ? 13.497 4.821 -12.863 1.00 96.50 145 PHE A O 1
ATOM 1109 N N . LYS A 1 146 ? 15.442 5.885 -12.527 1.00 96.06 146 LYS A N 1
ATOM 1110 C CA . LYS A 1 146 ? 15.966 5.588 -13.869 1.00 96.06 146 LYS A CA 1
ATOM 1111 C C . LYS A 1 146 ? 16.160 4.093 -14.076 1.00 96.06 146 LYS A C 1
ATOM 1113 O O . LYS A 1 146 ? 15.747 3.568 -15.106 1.00 96.06 146 LYS A O 1
ATOM 1118 N N . GLU A 1 147 ? 16.767 3.407 -13.112 1.00 95.75 147 GLU A N 1
ATOM 1119 C CA . GLU A 1 147 ? 16.966 1.958 -13.163 1.00 95.75 147 GLU A CA 1
ATOM 1120 C C . GLU A 1 147 ? 15.631 1.217 -13.249 1.00 95.75 147 GLU A C 1
ATOM 1122 O O . GLU A 1 147 ? 15.451 0.363 -14.118 1.00 95.75 147 GLU A O 1
ATOM 1127 N N . ASN A 1 148 ? 14.662 1.585 -12.410 1.00 96.56 148 ASN A N 1
ATOM 1128 C CA . ASN A 1 148 ? 13.324 1.006 -12.464 1.00 96.56 148 ASN A CA 1
ATOM 1129 C C . ASN A 1 148 ? 12.589 1.358 -13.761 1.00 96.56 148 ASN A C 1
ATOM 1131 O O . ASN A 1 148 ? 11.882 0.509 -14.297 1.00 96.56 148 ASN A O 1
ATOM 1135 N N . PHE A 1 149 ? 12.783 2.557 -14.311 1.00 97.06 149 PHE A N 1
ATOM 1136 C CA . PHE A 1 149 ? 12.186 2.962 -15.580 1.00 97.06 149 PHE A CA 1
ATOM 1137 C C . PHE A 1 149 ? 12.637 2.056 -16.724 1.00 97.06 149 PHE A C 1
ATOM 1139 O O . PHE A 1 149 ? 11.790 1.585 -17.475 1.00 97.06 149 PHE A O 1
ATOM 1146 N N . LYS A 1 150 ? 13.931 1.719 -16.815 1.00 96.94 150 LYS A N 1
ATOM 1147 C CA . LYS A 1 150 ? 14.454 0.794 -17.842 1.00 96.94 150 LYS A CA 1
ATOM 1148 C C . LYS A 1 150 ? 13.729 -0.558 -17.831 1.00 96.94 150 LYS A C 1
ATOM 1150 O O . LYS A 1 150 ? 13.373 -1.086 -18.881 1.00 96.94 150 LYS A O 1
ATOM 1155 N N . LYS A 1 151 ? 13.371 -1.062 -16.642 1.00 95.88 151 LYS A N 1
ATOM 1156 C CA . LYS A 1 151 ? 12.611 -2.318 -16.473 1.00 95.88 151 LYS A CA 1
ATOM 1157 C C . LYS A 1 151 ? 11.205 -2.285 -17.096 1.00 95.88 151 LYS A C 1
ATOM 1159 O O . LYS A 1 151 ? 10.556 -3.326 -17.145 1.00 95.88 151 LYS A O 1
ATOM 1164 N N . LEU A 1 152 ? 10.691 -1.134 -17.545 1.00 96.62 152 LEU A N 1
ATOM 1165 C CA . LEU A 1 152 ? 9.437 -1.067 -18.308 1.00 96.62 152 LEU A CA 1
ATOM 1166 C C . LEU A 1 152 ? 9.554 -1.775 -19.661 1.00 96.62 152 LEU A C 1
ATOM 1168 O O . LEU A 1 152 ? 8.551 -2.289 -20.150 1.00 96.62 152 LEU A O 1
ATOM 1172 N N . LYS A 1 153 ? 10.750 -1.828 -20.266 1.00 96.38 153 LYS A N 1
ATOM 1173 C CA . LYS A 1 153 ? 10.965 -2.434 -21.590 1.00 96.38 153 LYS A CA 1
ATOM 1174 C C . LYS A 1 153 ? 10.605 -3.918 -21.633 1.00 96.38 153 LYS A C 1
ATOM 1176 O O . LYS A 1 153 ? 10.127 -4.408 -22.652 1.00 96.38 153 LYS A O 1
ATOM 1181 N N . THR A 1 154 ? 10.861 -4.616 -20.533 1.00 95.50 154 THR A N 1
ATOM 1182 C CA . THR A 1 154 ? 10.675 -6.062 -20.381 1.00 95.50 154 THR A CA 1
ATOM 1183 C C . THR A 1 154 ? 9.504 -6.402 -19.458 1.00 95.50 154 THR A C 1
ATOM 1185 O O . THR A 1 154 ? 9.455 -7.502 -18.917 1.00 95.50 154 THR A O 1
ATOM 1188 N N . HIS A 1 155 ? 8.578 -5.460 -19.242 1.00 96.00 155 HIS A N 1
ATOM 1189 C CA . HIS A 1 155 ? 7.402 -5.677 -18.400 1.00 96.00 155 HIS A CA 1
ATOM 1190 C C . HIS A 1 155 ? 6.455 -6.720 -19.004 1.00 96.00 155 HIS A C 1
ATOM 1192 O O . HIS A 1 155 ? 6.066 -6.602 -20.167 1.00 96.00 155 HIS A O 1
ATOM 1198 N N . ASP A 1 156 ? 6.045 -7.700 -18.203 1.00 94.75 156 ASP A N 1
ATOM 1199 C CA . ASP A 1 156 ? 5.046 -8.707 -18.561 1.00 94.75 156 ASP A CA 1
ATOM 1200 C C . ASP A 1 156 ? 3.728 -8.420 -17.833 1.00 94.75 156 ASP A C 1
ATOM 1202 O O . ASP A 1 156 ? 3.558 -8.735 -16.652 1.00 94.75 156 ASP A O 1
ATOM 1206 N N . GLU A 1 157 ? 2.755 -7.858 -18.557 1.00 93.69 157 GLU A N 1
ATOM 1207 C CA . GLU A 1 157 ? 1.447 -7.510 -17.989 1.00 93.69 157 GLU A CA 1
ATOM 1208 C C . GLU A 1 157 ? 0.669 -8.721 -17.442 1.00 93.69 157 GLU A C 1
ATOM 1210 O O . GLU A 1 157 ? -0.221 -8.538 -16.610 1.00 93.69 157 GLU A O 1
ATOM 1215 N N . LYS A 1 158 ? 0.996 -9.959 -17.850 1.00 90.44 158 LYS A N 1
ATOM 1216 C CA . LYS A 1 158 ? 0.317 -11.165 -17.347 1.00 90.44 158 LYS A CA 1
ATOM 1217 C C . LYS A 1 158 ? 0.732 -11.511 -15.924 1.00 90.44 158 LYS A C 1
ATOM 1219 O O . LYS A 1 158 ? -0.090 -11.996 -15.149 1.00 90.44 158 LYS A O 1
ATOM 1224 N N . THR A 1 159 ? 2.002 -11.304 -15.588 1.00 90.94 159 THR A N 1
ATOM 1225 C CA . THR A 1 159 ? 2.557 -11.679 -14.280 1.00 90.94 159 THR A CA 1
ATOM 1226 C C . THR A 1 159 ? 2.746 -10.483 -13.356 1.00 90.94 159 THR A C 1
ATOM 1228 O O . THR A 1 159 ? 2.697 -10.637 -12.137 1.00 90.94 159 THR A O 1
ATOM 1231 N N . GLU A 1 160 ? 2.936 -9.289 -13.913 1.00 92.50 160 GLU A N 1
ATOM 1232 C CA . GLU A 1 160 ? 3.360 -8.092 -13.177 1.00 92.50 160 GLU A CA 1
ATOM 1233 C C . GLU A 1 160 ? 2.265 -7.022 -13.080 1.00 92.50 160 GLU A C 1
ATOM 1235 O O . GLU A 1 160 ? 2.487 -5.963 -12.492 1.00 92.50 160 GLU A O 1
ATOM 1240 N N . GLY A 1 161 ? 1.077 -7.317 -13.612 1.00 93.81 161 GLY A N 1
ATOM 1241 C CA . GLY A 1 161 ? -0.068 -6.412 -13.660 1.00 93.81 161 GLY A CA 1
ATOM 1242 C C . GLY A 1 161 ? -0.036 -5.482 -14.881 1.00 93.81 161 GLY A C 1
ATOM 1243 O O . GLY A 1 161 ? 1.017 -5.274 -15.486 1.00 93.81 161 GLY A O 1
ATOM 1244 N N . PRO A 1 162 ? -1.178 -4.911 -15.285 1.00 95.38 162 PRO A N 1
ATOM 1245 C CA . PRO A 1 162 ? -1.265 -4.049 -16.454 1.00 95.38 162 PRO A CA 1
ATOM 1246 C C . PRO A 1 162 ? -0.608 -2.692 -16.184 1.00 95.38 162 PRO A C 1
ATOM 1248 O O . PRO A 1 162 ? -0.869 -2.051 -15.165 1.00 95.38 162 PRO A O 1
ATOM 1251 N N . LEU A 1 163 ? 0.207 -2.207 -17.123 1.00 95.62 163 LEU A N 1
ATOM 1252 C CA . LEU A 1 163 ? 0.728 -0.846 -17.034 1.00 95.62 163 LEU A CA 1
ATOM 1253 C C . LEU A 1 163 ? -0.398 0.164 -17.268 1.00 95.62 163 LEU A C 1
ATOM 1255 O O . LEU A 1 163 ? -1.310 -0.055 -18.069 1.00 95.62 163 LEU A O 1
ATOM 1259 N N . THR A 1 164 ? -0.291 1.328 -16.625 1.00 94.31 164 THR A N 1
ATOM 1260 C CA . THR A 1 164 ? -1.107 2.482 -17.017 1.00 94.31 164 THR A CA 1
ATOM 1261 C C . THR A 1 164 ? -0.782 2.867 -18.456 1.00 94.31 164 THR A C 1
ATOM 1263 O O . THR A 1 164 ? 0.343 2.671 -18.918 1.00 94.31 164 THR A O 1
ATOM 1266 N N . GLU A 1 165 ? -1.735 3.470 -19.165 1.00 94.00 165 GLU A N 1
ATOM 1267 C CA . GLU A 1 165 ? -1.541 3.902 -20.557 1.00 94.00 165 GLU A CA 1
ATOM 1268 C C . GLU A 1 165 ? -0.264 4.741 -20.735 1.00 94.00 165 GLU A C 1
ATOM 1270 O O . GLU A 1 165 ? 0.508 4.540 -21.673 1.00 94.00 165 GLU A O 1
ATOM 1275 N N . LYS A 1 166 ? 0.008 5.621 -19.766 1.00 92.75 166 LYS A N 1
ATOM 1276 C CA . LYS A 1 166 ? 1.201 6.465 -19.728 1.00 92.75 166 LYS A CA 1
ATOM 1277 C C . LYS A 1 166 ? 2.504 5.672 -19.605 1.00 92.75 166 LYS A C 1
ATOM 1279 O O . LYS A 1 166 ? 3.466 5.990 -20.289 1.00 92.75 166 LYS A O 1
ATOM 1284 N N . LEU A 1 167 ? 2.570 4.659 -18.741 1.00 95.94 167 LEU A N 1
ATOM 1285 C CA . LEU A 1 167 ? 3.775 3.828 -18.623 1.00 95.94 167 LEU A CA 1
ATOM 1286 C C . LEU A 1 167 ? 3.916 2.872 -19.811 1.00 95.94 167 LEU A C 1
ATOM 1288 O O . LEU A 1 167 ? 5.023 2.650 -20.301 1.00 95.94 167 LEU A O 1
ATOM 1292 N N . ARG A 1 168 ? 2.792 2.358 -20.316 1.00 96.38 168 ARG A N 1
ATOM 1293 C CA . ARG A 1 168 ? 2.740 1.480 -21.485 1.00 96.38 168 ARG A CA 1
ATOM 1294 C C . ARG A 1 168 ? 3.264 2.172 -22.741 1.00 96.38 168 ARG A C 1
ATOM 1296 O O . ARG A 1 168 ? 4.025 1.563 -23.483 1.00 96.38 168 ARG A O 1
ATOM 1303 N N . SER A 1 169 ? 2.912 3.437 -22.971 1.00 95.56 169 SER A N 1
ATOM 1304 C CA . SER A 1 169 ? 3.402 4.193 -24.134 1.00 95.56 169 SER A CA 1
ATOM 1305 C C . SER A 1 169 ? 4.906 4.484 -24.073 1.00 95.56 169 SER A C 1
ATOM 1307 O O . SER A 1 169 ? 5.555 4.589 -25.112 1.00 95.56 169 SER A O 1
ATOM 1309 N N . LEU A 1 170 ? 5.480 4.558 -22.868 1.00 95.75 170 LEU A N 1
ATOM 1310 C CA . LEU A 1 170 ? 6.907 4.805 -22.646 1.00 95.75 170 LEU A CA 1
ATOM 1311 C C . LEU A 1 170 ? 7.759 3.525 -22.686 1.00 95.75 170 LEU A C 1
ATOM 1313 O O . LEU A 1 170 ? 8.924 3.580 -23.091 1.00 95.75 170 LEU A O 1
ATOM 1317 N N . SER A 1 171 ? 7.174 2.378 -22.321 1.00 95.81 171 SER A N 1
ATOM 1318 C CA . SER A 1 171 ? 7.837 1.066 -22.245 1.00 95.81 171 SER A CA 1
ATOM 1319 C C . SER A 1 171 ? 8.712 0.717 -23.467 1.00 95.81 171 SER A C 1
ATOM 1321 O O . SER A 1 171 ? 9.873 0.341 -23.267 1.00 95.81 171 SER A O 1
ATOM 1323 N N . PRO A 1 172 ? 8.278 0.915 -24.734 1.00 96.00 172 PRO A N 1
ATOM 1324 C CA . PRO A 1 172 ? 9.081 0.552 -25.904 1.00 96.00 172 PRO A CA 1
ATOM 1325 C C . PRO A 1 172 ? 10.440 1.256 -25.995 1.00 96.00 172 PRO A C 1
ATOM 1327 O O . PRO A 1 172 ? 11.361 0.711 -26.606 1.00 96.00 172 PRO A O 1
ATOM 1330 N N . SER A 1 173 ? 10.577 2.439 -25.394 1.00 95.25 173 SER A N 1
ATOM 1331 C CA . SER A 1 173 ? 11.786 3.273 -25.443 1.00 95.25 173 SER A CA 1
ATOM 1332 C C . SER A 1 173 ? 12.476 3.411 -24.082 1.00 95.25 173 SER A C 1
ATOM 1334 O O . SER A 1 173 ? 13.323 4.286 -23.896 1.00 95.25 173 SER A O 1
ATOM 1336 N N . ALA A 1 174 ? 12.106 2.580 -23.105 1.00 95.31 174 ALA A N 1
ATOM 1337 C CA . ALA A 1 174 ? 12.479 2.818 -21.718 1.00 95.31 174 ALA A CA 1
ATOM 1338 C C . ALA A 1 174 ? 13.996 2.766 -21.455 1.00 95.31 174 ALA A C 1
ATOM 1340 O O . ALA A 1 174 ? 14.513 3.585 -20.695 1.00 95.31 174 ALA A O 1
ATOM 1341 N N . ASP A 1 175 ? 14.721 1.875 -22.139 1.00 93.44 175 ASP A N 1
ATOM 1342 C CA . ASP A 1 175 ? 16.177 1.724 -21.991 1.00 93.44 175 ASP A CA 1
ATOM 1343 C C . ASP A 1 175 ? 16.972 2.950 -22.452 1.00 93.44 175 ASP A C 1
ATOM 1345 O O . ASP A 1 175 ? 18.013 3.272 -21.878 1.00 93.44 175 ASP A O 1
ATOM 1349 N N . THR A 1 176 ? 16.485 3.641 -23.486 1.00 95.25 176 THR A N 1
ATOM 1350 C CA . THR A 1 176 ? 17.179 4.774 -24.117 1.00 95.25 176 THR A CA 1
ATOM 1351 C C . THR A 1 176 ? 16.661 6.131 -23.655 1.00 95.25 176 THR A C 1
ATOM 1353 O O . THR A 1 176 ? 17.359 7.128 -23.821 1.00 95.25 176 THR A O 1
ATOM 1356 N N . SER A 1 177 ? 15.465 6.184 -23.058 1.00 95.81 177 SER A N 1
ATOM 1357 C CA . SER A 1 177 ? 14.815 7.428 -22.621 1.00 95.81 177 SER A CA 1
ATOM 1358 C C . SER A 1 177 ? 14.747 7.614 -21.101 1.00 95.81 177 SER A C 1
ATOM 1360 O O . SER A 1 177 ? 14.105 8.548 -20.617 1.00 95.81 177 SER A O 1
ATOM 1362 N N . SER A 1 178 ? 15.409 6.751 -20.320 1.00 94.75 178 SER A N 1
ATOM 1363 C CA . SER A 1 178 ? 15.357 6.816 -18.854 1.00 94.75 178 SER A CA 1
ATOM 1364 C C . SER A 1 178 ? 15.852 8.150 -18.292 1.00 94.75 178 SER A C 1
ATOM 1366 O O . SER A 1 178 ? 15.329 8.607 -17.283 1.00 94.75 178 SER A O 1
ATOM 1368 N N . GLU A 1 179 ? 16.827 8.807 -18.932 1.00 94.25 179 GLU A N 1
ATOM 1369 C CA . GLU A 1 179 ? 17.344 10.099 -18.452 1.00 94.25 179 GLU A CA 1
ATOM 1370 C C . GLU A 1 179 ? 16.288 11.210 -18.533 1.00 94.25 179 GLU A C 1
ATOM 1372 O O . GLU A 1 179 ? 16.200 12.039 -17.630 1.00 94.25 179 GLU A O 1
ATOM 1377 N N . GLN A 1 180 ? 15.471 11.203 -19.588 1.00 94.69 180 GLN A N 1
ATOM 1378 C CA . GLN A 1 180 ? 14.462 12.228 -19.850 1.00 94.69 180 GLN A CA 1
ATOM 1379 C C . GLN A 1 180 ? 13.116 11.910 -19.186 1.00 94.69 180 GLN A C 1
ATOM 1381 O O . GLN A 1 180 ? 12.380 12.826 -18.832 1.00 94.69 180 GLN A O 1
ATOM 1386 N N . ASN A 1 181 ? 12.786 10.624 -19.008 1.00 95.62 181 ASN A N 1
ATOM 1387 C CA . ASN A 1 181 ? 11.430 10.195 -18.658 1.00 95.62 181 ASN A CA 1
ATOM 1388 C C . ASN A 1 181 ? 11.275 9.563 -17.265 1.00 95.62 181 ASN A C 1
ATOM 1390 O O . ASN A 1 181 ? 10.147 9.251 -16.880 1.00 95.62 181 ASN A O 1
ATOM 1394 N N . TRP A 1 182 ? 12.338 9.402 -16.467 1.00 95.50 182 TRP A N 1
ATOM 1395 C CA . TRP A 1 182 ? 12.233 8.787 -15.130 1.00 95.50 182 TRP A CA 1
ATOM 1396 C C . TRP A 1 182 ? 11.216 9.490 -14.206 1.00 95.50 182 TRP A C 1
ATOM 1398 O O . TRP A 1 182 ? 10.543 8.830 -13.414 1.00 95.50 182 TRP A O 1
ATOM 1408 N N . GLN A 1 183 ? 11.026 10.807 -14.349 1.00 95.56 183 GLN A N 1
ATOM 1409 C CA . GLN A 1 183 ? 10.040 11.583 -13.580 1.00 95.56 183 GLN A CA 1
ATOM 1410 C C . GLN A 1 183 ? 8.591 11.162 -13.864 1.00 95.56 183 GLN A C 1
ATOM 1412 O O . GLN A 1 183 ? 7.709 11.342 -13.021 1.00 95.56 183 GLN A O 1
ATOM 1417 N N . GLN A 1 184 ? 8.322 10.563 -15.028 1.00 95.94 184 GLN A N 1
ATOM 1418 C CA . GLN A 1 184 ? 7.004 10.009 -15.340 1.00 95.94 184 GLN A CA 1
ATOM 1419 C C . GLN A 1 184 ? 6.697 8.804 -14.448 1.00 95.94 184 GLN A C 1
ATOM 1421 O O . GLN A 1 184 ? 5.569 8.670 -13.970 1.00 95.94 184 GLN A O 1
ATOM 1426 N N . LEU A 1 185 ? 7.707 7.976 -14.161 1.00 96.56 185 LEU A N 1
ATOM 1427 C CA . LEU A 1 185 ? 7.575 6.876 -13.212 1.00 96.56 185 LEU A CA 1
ATOM 1428 C C . LEU A 1 185 ? 7.497 7.372 -11.770 1.00 96.56 185 LEU A C 1
ATOM 1430 O O . LEU A 1 185 ? 6.684 6.867 -11.003 1.00 96.56 185 LEU A O 1
ATOM 1434 N N . GLN A 1 186 ? 8.270 8.399 -11.411 1.00 96.69 186 GLN A N 1
ATOM 1435 C CA . GLN A 1 186 ? 8.147 9.048 -10.104 1.00 96.69 186 GLN A CA 1
ATOM 1436 C C . GLN A 1 186 ? 6.730 9.591 -9.871 1.00 96.69 186 GLN A C 1
ATOM 1438 O O . GLN A 1 186 ? 6.144 9.348 -8.818 1.00 96.69 186 GLN A O 1
ATOM 1443 N N . SER A 1 187 ? 6.157 10.268 -10.870 1.00 96.00 187 SER A N 1
ATOM 1444 C CA . SER A 1 187 ? 4.789 10.799 -10.816 1.00 96.00 187 SER A CA 1
ATOM 1445 C C . SER A 1 187 ? 3.760 9.680 -10.663 1.00 96.00 187 SER A C 1
ATOM 1447 O O . SER A 1 187 ? 2.887 9.760 -9.802 1.00 96.00 187 SER A O 1
ATOM 1449 N N . TYR A 1 188 ? 3.908 8.593 -11.429 1.00 96.88 188 TYR A N 1
ATOM 1450 C CA . TYR A 1 188 ? 3.087 7.395 -11.249 1.00 96.88 188 TYR A CA 1
ATOM 1451 C C . TYR A 1 188 ? 3.200 6.846 -9.820 1.00 96.88 188 TYR A C 1
ATOM 1453 O O . TYR A 1 188 ? 2.187 6.575 -9.182 1.00 96.88 188 TYR A O 1
ATOM 1461 N N . CYS A 1 189 ? 4.416 6.724 -9.284 1.00 97.19 189 CYS A N 1
ATOM 1462 C CA . CYS A 1 189 ? 4.628 6.228 -7.930 1.00 97.19 189 CYS A CA 1
ATOM 1463 C C . CYS A 1 189 ? 4.040 7.155 -6.867 1.00 97.19 189 CYS A C 1
ATOM 1465 O O . CYS A 1 189 ? 3.561 6.663 -5.848 1.00 97.19 189 CYS A O 1
ATOM 1467 N N . LYS A 1 190 ? 4.019 8.471 -7.102 1.00 96.44 190 LYS A N 1
ATOM 1468 C CA . LYS A 1 190 ? 3.362 9.441 -6.221 1.00 96.44 190 LYS A CA 1
ATOM 1469 C C . LYS A 1 190 ? 1.865 9.176 -6.114 1.00 96.44 190 LYS A C 1
ATOM 1471 O O . LYS A 1 190 ? 1.327 9.088 -5.012 1.00 96.44 190 LYS A O 1
ATOM 1476 N N . GLU A 1 191 ? 1.209 8.998 -7.255 1.00 96.06 191 GLU A N 1
ATOM 1477 C CA . GLU A 1 191 ? -0.211 8.656 -7.311 1.00 96.06 191 GLU A CA 1
ATOM 1478 C C . GLU A 1 191 ? -0.464 7.279 -6.688 1.00 96.06 191 GLU A C 1
ATOM 1480 O O . GLU A 1 191 ? -1.319 7.141 -5.811 1.00 96.06 191 GLU A O 1
ATOM 1485 N N . ALA A 1 192 ? 0.323 6.274 -7.078 1.00 96.38 192 ALA A N 1
ATOM 1486 C CA . ALA A 1 192 ? 0.190 4.904 -6.603 1.00 96.38 192 ALA A CA 1
ATOM 1487 C C . ALA A 1 192 ? 0.348 4.805 -5.081 1.00 96.38 192 ALA A C 1
ATOM 1489 O O . ALA A 1 192 ? -0.493 4.194 -4.435 1.00 96.38 192 ALA A O 1
ATOM 1490 N N . GLN A 1 193 ? 1.353 5.456 -4.486 1.00 95.94 193 GLN A N 1
ATOM 1491 C CA . GLN A 1 193 ? 1.598 5.433 -3.037 1.00 95.94 193 GLN A CA 1
ATOM 1492 C C . GLN A 1 193 ? 0.416 5.955 -2.205 1.00 95.94 193 GLN A C 1
ATOM 1494 O O . GLN A 1 193 ? 0.252 5.532 -1.060 1.00 95.94 193 GLN A O 1
ATOM 1499 N N . SER A 1 194 ? -0.420 6.830 -2.773 1.00 95.44 194 SER A N 1
ATOM 1500 C CA . SER A 1 194 ? -1.624 7.362 -2.119 1.00 95.44 194 SER A CA 1
ATOM 1501 C C . SER A 1 194 ? -2.855 6.449 -2.219 1.00 95.44 194 SER A C 1
ATOM 1503 O O . SER A 1 194 ? -3.846 6.673 -1.518 1.00 95.44 194 SER A O 1
ATOM 1505 N N . LYS A 1 195 ? -2.814 5.422 -3.081 1.00 95.75 195 LYS A N 1
ATOM 1506 C CA . LYS A 1 195 ? -3.910 4.462 -3.247 1.00 95.75 195 LYS A CA 1
ATOM 1507 C C . LYS A 1 195 ? -4.026 3.550 -2.030 1.00 95.75 195 LYS A C 1
ATOM 1509 O O . LYS A 1 195 ? -3.051 3.263 -1.336 1.00 95.75 195 LYS A O 1
ATOM 1514 N N . TYR A 1 196 ? -5.243 3.071 -1.804 1.00 95.69 196 TYR A N 1
ATOM 1515 C CA . TYR A 1 196 ? -5.534 2.062 -0.794 1.00 95.69 196 TYR A CA 1
ATOM 1516 C C . TYR A 1 196 ? -5.436 0.670 -1.403 1.00 95.69 196 TYR A C 1
ATOM 1518 O O . TYR A 1 196 ? -5.850 0.451 -2.542 1.00 95.69 196 TYR A O 1
ATOM 1526 N N . LEU A 1 197 ? -4.893 -0.257 -0.626 1.00 95.81 197 LEU A N 1
ATOM 1527 C CA . LEU A 1 197 ? -4.812 -1.666 -0.955 1.00 95.81 197 LEU A CA 1
ATOM 1528 C C . LEU A 1 197 ? -6.164 -2.336 -0.704 1.00 95.81 197 LEU A C 1
ATOM 1530 O O . LEU A 1 197 ? -6.581 -2.505 0.440 1.00 95.81 197 LEU A O 1
ATOM 1534 N N . THR A 1 198 ? -6.833 -2.709 -1.789 1.00 94.31 198 THR A N 1
ATOM 1535 C CA . THR A 1 198 ? -8.133 -3.387 -1.812 1.00 94.31 198 THR A CA 1
ATOM 1536 C C . THR A 1 198 ? -8.087 -4.508 -2.851 1.00 94.31 198 THR A C 1
ATOM 1538 O O . THR A 1 198 ? -7.107 -4.642 -3.582 1.00 94.31 198 THR A O 1
ATOM 1541 N N . VAL A 1 199 ? -9.144 -5.322 -2.940 1.00 91.62 199 VAL A N 1
ATOM 1542 C CA . VAL A 1 199 ? -9.257 -6.376 -3.969 1.00 91.62 199 VAL A CA 1
ATOM 1543 C C . VAL A 1 199 ? -9.153 -5.790 -5.382 1.00 91.62 199 VAL A C 1
ATOM 1545 O O . VAL A 1 199 ? -8.470 -6.351 -6.233 1.00 91.62 199 VAL A O 1
ATOM 1548 N N . GLU A 1 200 ? -9.775 -4.635 -5.613 1.00 91.62 200 GLU A N 1
ATOM 1549 C CA . GLU A 1 200 ? -9.825 -3.970 -6.922 1.00 91.62 200 GLU A CA 1
ATOM 1550 C C . GLU A 1 200 ? -8.478 -3.369 -7.343 1.00 91.62 200 GLU A C 1
ATOM 1552 O O . GLU A 1 200 ? -8.212 -3.215 -8.532 1.00 91.62 200 GLU A O 1
ATOM 1557 N N . THR A 1 201 ? -7.611 -3.038 -6.383 1.00 94.38 201 THR A N 1
ATOM 1558 C CA . THR A 1 201 ? -6.325 -2.377 -6.641 1.00 94.38 201 THR A CA 1
ATOM 1559 C C . THR A 1 201 ? -5.130 -3.332 -6.582 1.00 94.38 201 THR A C 1
ATOM 1561 O O . THR A 1 201 ? -3.985 -2.889 -6.665 1.00 94.38 201 THR A O 1
ATOM 1564 N N . LEU A 1 202 ? -5.354 -4.648 -6.475 1.00 92.00 202 LEU A N 1
ATOM 1565 C CA . LEU A 1 202 ? -4.278 -5.645 -6.390 1.00 92.00 202 LEU A CA 1
ATOM 1566 C C . LEU A 1 202 ? -3.343 -5.635 -7.604 1.00 92.00 202 LEU A C 1
ATOM 1568 O O . LEU A 1 202 ? -2.126 -5.710 -7.440 1.00 92.00 202 LEU A O 1
ATOM 1572 N N . GLU A 1 203 ? -3.891 -5.526 -8.813 1.00 93.44 203 GLU A N 1
ATOM 1573 C CA . GLU A 1 203 ? -3.081 -5.500 -10.036 1.00 93.44 203 GLU A CA 1
ATOM 1574 C C . GLU A 1 203 ? -2.244 -4.215 -10.133 1.00 93.44 203 GLU A C 1
ATOM 1576 O O . GLU A 1 203 ? -1.050 -4.275 -10.427 1.00 93.44 203 GLU A O 1
ATOM 1581 N N . ASP A 1 204 ? -2.821 -3.069 -9.761 1.00 94.62 204 ASP A N 1
ATOM 1582 C CA . ASP A 1 204 ? -2.090 -1.802 -9.635 1.00 94.62 204 ASP A CA 1
ATOM 1583 C C . ASP A 1 204 ? -0.958 -1.901 -8.601 1.00 94.62 204 ASP A C 1
ATOM 1585 O O . ASP A 1 204 ? 0.124 -1.337 -8.791 1.00 94.62 204 ASP A O 1
ATOM 1589 N N . PHE A 1 205 ? -1.197 -2.616 -7.496 1.00 95.12 205 PHE A N 1
ATOM 1590 C CA . PHE A 1 205 ? -0.200 -2.811 -6.450 1.00 95.12 205 PHE A CA 1
ATOM 1591 C C . PHE A 1 205 ? 0.993 -3.636 -6.941 1.00 95.12 205 PHE A C 1
ATOM 1593 O O . PHE A 1 205 ? 2.120 -3.330 -6.557 1.00 95.12 205 PHE A O 1
ATOM 1600 N N . LYS A 1 206 ? 0.798 -4.637 -7.813 1.00 94.62 206 LYS A N 1
ATOM 1601 C CA . LYS A 1 206 ? 1.913 -5.409 -8.400 1.00 94.62 206 LYS A CA 1
ATOM 1602 C C . LYS A 1 206 ? 2.862 -4.509 -9.190 1.00 94.62 206 LYS A C 1
ATOM 1604 O O . LYS A 1 206 ? 4.076 -4.578 -8.992 1.00 94.62 206 LYS A O 1
ATOM 1609 N N . VAL A 1 207 ? 2.308 -3.608 -10.000 1.00 96.62 207 VAL A N 1
ATOM 1610 C CA . VAL A 1 207 ? 3.089 -2.624 -10.759 1.00 96.62 207 VAL A CA 1
ATOM 1611 C C . VAL A 1 207 ? 3.820 -1.682 -9.798 1.00 96.62 207 VAL A C 1
ATOM 1613 O O . VAL A 1 207 ? 5.035 -1.506 -9.901 1.00 96.62 207 VAL A O 1
ATOM 1616 N N . ALA A 1 208 ? 3.128 -1.137 -8.793 1.00 96.56 208 ALA A N 1
ATOM 1617 C CA . ALA A 1 208 ? 3.758 -0.283 -7.786 1.00 96.56 208 ALA A CA 1
ATOM 1618 C C . ALA A 1 208 ? 4.881 -1.013 -7.025 1.00 96.56 208 ALA A C 1
ATOM 1620 O O . ALA A 1 208 ? 5.939 -0.432 -6.785 1.00 96.56 208 ALA A O 1
ATOM 1621 N N . LYS A 1 209 ? 4.694 -2.297 -6.700 1.00 94.38 209 LYS A N 1
ATOM 1622 C CA . LYS A 1 209 ? 5.697 -3.137 -6.037 1.00 94.38 209 LYS A CA 1
ATOM 1623 C C . LYS A 1 209 ? 6.942 -3.324 -6.887 1.00 94.38 209 LYS A C 1
ATOM 1625 O O . LYS A 1 209 ? 8.036 -3.289 -6.346 1.00 94.38 209 LYS A O 1
ATOM 1630 N N . LYS A 1 210 ? 6.800 -3.460 -8.203 1.00 94.19 210 LYS A N 1
ATOM 1631 C CA . LYS A 1 210 ? 7.946 -3.598 -9.105 1.00 94.19 210 LYS A CA 1
ATOM 1632 C C . LYS A 1 210 ? 8.725 -2.291 -9.282 1.00 94.19 210 LYS A C 1
ATOM 1634 O O . LYS A 1 210 ? 9.950 -2.316 -9.392 1.00 94.19 210 LYS A O 1
ATOM 1639 N N . TYR A 1 211 ? 8.029 -1.155 -9.334 1.00 96.12 211 TYR A N 1
ATOM 1640 C CA . TYR A 1 211 ? 8.627 0.095 -9.812 1.00 96.12 211 TYR A CA 1
ATOM 1641 C C . TYR A 1 211 ? 8.832 1.189 -8.760 1.00 96.12 211 TYR A C 1
ATOM 1643 O O . TYR A 1 211 ? 9.673 2.068 -8.956 1.00 96.12 211 TYR A O 1
ATOM 1651 N N . CYS A 1 212 ? 8.096 1.159 -7.651 1.00 97.00 212 CYS A N 1
ATOM 1652 C CA . CYS A 1 212 ? 8.114 2.210 -6.628 1.00 97.00 212 CYS A CA 1
ATOM 1653 C C . CYS A 1 212 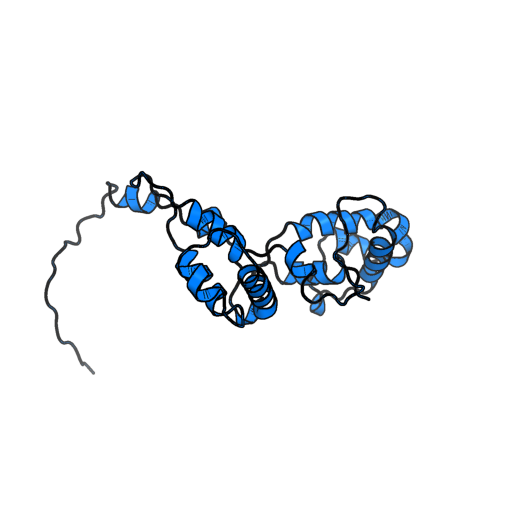? 8.963 1.856 -5.407 1.00 97.00 212 CYS A C 1
ATOM 1655 O O . CYS A 1 212 ? 8.914 2.554 -4.391 1.00 97.00 212 CYS A O 1
ATOM 1657 N N . VAL A 1 213 ? 9.753 0.790 -5.504 1.00 95.81 213 VAL A N 1
ATOM 1658 C CA . VAL A 1 213 ? 10.701 0.363 -4.477 1.00 95.81 213 VAL A CA 1
ATOM 1659 C C . VAL A 1 213 ? 12.068 0.115 -5.102 1.00 95.81 213 VAL A C 1
ATOM 1661 O O . VAL A 1 213 ? 12.195 -0.170 -6.293 1.00 95.81 213 VAL A O 1
ATOM 1664 N N . LYS A 1 214 ? 13.098 0.195 -4.273 1.00 93.25 214 LYS A N 1
ATOM 1665 C CA . LYS A 1 214 ? 14.396 -0.403 -4.545 1.00 93.25 214 LYS A CA 1
ATOM 1666 C C . LYS A 1 214 ? 14.390 -1.801 -3.939 1.00 93.25 214 LYS A C 1
ATOM 1668 O O . LYS A 1 214 ? 14.407 -1.921 -2.714 1.00 93.25 214 LYS A O 1
ATOM 1673 N N . GLU A 1 215 ? 14.356 -2.831 -4.778 1.00 73.50 215 GLU A N 1
ATOM 1674 C CA . GLU A 1 215 ? 14.714 -4.188 -4.358 1.00 73.50 215 GLU A CA 1
ATOM 1675 C C . GLU A 1 215 ? 16.228 -4.354 -4.526 1.00 73.50 215 GLU A C 1
ATOM 1677 O O . GLU A 1 215 ? 16.804 -3.820 -5.473 1.00 73.50 215 GLU A O 1
ATOM 1682 N N . THR A 1 216 ? 16.862 -4.989 -3.542 1.00 59.62 216 THR A N 1
ATOM 1683 C CA . THR A 1 216 ? 18.316 -5.171 -3.458 1.00 59.62 216 THR A CA 1
ATOM 1684 C C . THR A 1 216 ? 18.903 -5.863 -4.677 1.00 59.62 216 THR A C 1
ATOM 1686 O O . THR A 1 216 ? 18.327 -6.897 -5.082 1.00 59.62 216 THR A O 1
#